Protein AF-0000000066579790 (afdb_homodimer)

Sequence (242 aa):
MGLLDRLSVLLGLKKKEVHVLCLGLDNSGKTTIINKLKPSNAQSQNILPTIGFSIEKFKSSSLSFTVFDMSGQGRYRNLWEHYYKEGQAIIFVIDSSDRLRMVVAKEELDTLLNHPDIKHRMGLLDRLSVLLGLKKKEVHVLCLGLDNSGKTTIINKLKPSNAQSQNILPTIGFSIEKFKSSSLSFTVFDMSGQGRYRNLWEHYYKEGQAIIFVIDSSDRLRMVVAKEELDTLLNHPDIKHR

Organism: Homo sapiens (NCBI:txid9606)

Solvent-accessible surface area (backbone atoms only — not comparable to full-atom values): 13446 Å² total; per-residue (Å²): 127,53,74,64,54,53,50,31,52,71,70,61,54,68,67,50,73,43,32,32,37,38,40,38,53,61,93,33,46,63,69,61,55,55,38,52,50,38,57,78,90,68,41,69,90,76,82,70,86,65,67,60,54,48,80,46,77,46,76,54,97,67,37,32,38,41,35,38,46,43,19,29,43,79,92,34,45,75,57,54,70,79,45,42,71,69,28,48,28,36,37,40,33,39,36,42,76,48,40,90,49,45,68,57,55,50,50,53,50,50,53,52,59,62,31,62,56,38,50,67,93,128,53,74,64,54,54,49,31,54,70,71,60,54,68,66,51,74,43,32,32,38,39,40,38,53,60,92,33,45,62,70,61,56,56,38,52,49,38,56,80,91,68,40,68,90,73,83,68,86,66,67,60,54,49,79,46,77,47,78,56,97,64,38,32,38,41,35,37,45,43,19,28,43,78,91,34,45,76,57,54,70,79,45,42,71,68,26,45,30,35,36,39,34,39,36,42,77,48,41,91,47,47,66,57,53,50,51,52,49,50,53,52,60,62,31,63,57,38,48,66,94

Radius of gyration: 18.33 Å; Cα contacts (8 Å, |Δi|>4): 392; chains: 2; bounding box: 54×46×41 Å

Nearest PDB structures (foldseek):
  2h57-assembly1_A  TM=9.559E-01  e=6.573E-17  Homo sapiens
  4v0l-assembly1_A  TM=9.779E-01  e=1.152E-13  Chlamydomonas reinhardtii
  4v0m-assembly1_E  TM=9.780E-01  e=1.483E-12  Chlamydomonas reinhardtii
  1zd9-assembly1_A  TM=8.816E-01  e=3.193E-10  Homo sapiens
  3dof-assembly1_A  TM=8.301E-01  e=4.431E-10  Homo sapiens

Secondary structure (DSSP, 8-state):
--HHHHHHHHHT-PPEEEEEEEE--TTSSHHHHHHHTS-GGG--SS-PPP-SEEEEEEE-SSEEEEEEEE--SGGGGGGGGGGTTT-SEEEEEEETT-GGGHHHHHHHHHHHHHSHHHHT-/--HHHHHHHHHT-PPEEEEEEEE--TTSSHHHHHHHTS-GGG--SSPPPPPSEEEEEEE-SSEEEEEEEE--SGGGGGGGGGGTTT-SEEEEEEETT-GGGHHHHHHHHHHHHHSHHHHT-

pLDDT: mean 88.64, std 11.34, range [50.66, 98.75]

GO terms:
  GO:0097542 ciliary tip (C, IDA)
  GO:0005929 cilium (C, IDA)

Foldseek 3Di:
DDPVVVVCVVVVVDQAEAEEEEAEAWPLCLQVVVLVVDPPVRRDPDDDQDDLWDWDWDDDPRHIYIYIGGHRYPVNLVVRVVCLQVHPYYHYGGRPVPVVCVVVRVVSVVCSCPDCSNVVD/DDPVVVVCVVVVVDQAEAEEEEAEAWPLCLQVVVLVVDPPVRRDPDDDQDDLWDWDWDDDPRHIYIYIGGHRYPVNLVVRVVCLQVHPYYHYGGRPVPVVCVVVRVVSVVCSCPDCSNVVD

InterPro domains:
  IPR005225 Small GTP-binding domain [TIGR00231] (16-102)
  IPR006689 Small GTPase superfamily, ARF/SAR type [PF00025] (11-119)
  IPR006689 Small GTPase superfamily, ARF/SAR type [PR00328] (19-42)
  IPR006689 Small GTPase superfamily, ARF/SAR type [PR00328] (76-101)
  IPR024156 Small GTPase superfamily, ARF type [PTHR11711] (14-119)
  IPR027417 P-loop containing nucleoside triphosphate hydrolase [G3DSA:3.40.50.300] (5-121)
  IPR027417 P-loop containing nucleoside triphosphate hydrolase [SSF52540] (14-119)

Structure (mmCIF, N/CA/C/O backbone):
data_AF-0000000066579790-model_v1
#
loop_
_entity.id
_entity.type
_entity.pdbx_description
1 polymer 'ADP-ribosylation factor-like protein 6'
#
loop_
_atom_site.group_PDB
_atom_site.id
_atom_site.type_symbol
_atom_site.label_atom_id
_atom_site.label_alt_id
_atom_site.label_comp_id
_atom_site.label_asym_id
_atom_site.label_entity_id
_atom_site.label_seq_id
_atom_site.pdbx_PDB_ins_code
_atom_site.Cartn_x
_atom_site.Cartn_y
_atom_site.Cartn_z
_atom_site.occupancy
_atom_site.B_iso_or_equiv
_atom_site.auth_seq_id
_atom_site.auth_comp_id
_atom_site.auth_asym_id
_atom_site.auth_atom_id
_atom_site.pdbx_PDB_model_num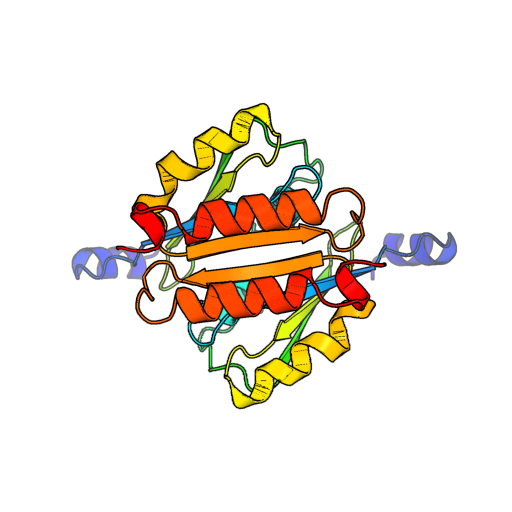
ATOM 1 N N . MET A 1 1 ? 17.281 23.062 9.836 1 50.97 1 MET A N 1
ATOM 2 C CA . MET A 1 1 ? 17.922 22.016 10.633 1 50.97 1 MET A CA 1
ATOM 3 C C . MET A 1 1 ? 18.203 22.516 12.047 1 50.97 1 MET A C 1
ATOM 5 O O . MET A 1 1 ? 18.891 23.516 12.234 1 50.97 1 MET A O 1
ATOM 9 N N . GLY A 1 2 ? 17.312 22.062 12.945 1 56.69 2 GLY A N 1
ATOM 10 C CA . GLY A 1 2 ? 17.516 22.609 14.281 1 56.69 2 GLY A CA 1
ATOM 11 C C . GLY A 1 2 ? 18.812 22.125 14.922 1 56.69 2 GLY A C 1
ATOM 12 O O . GLY A 1 2 ? 19.562 21.359 14.32 1 56.69 2 GLY A O 1
ATOM 13 N N . LEU A 1 3 ? 19.172 22.891 15.984 1 68.56 3 LEU A N 1
ATOM 14 C CA . LEU A 1 3 ? 20.359 22.594 16.797 1 68.56 3 LEU A CA 1
ATOM 15 C C . LEU A 1 3 ? 20.469 21.094 17.062 1 68.56 3 LEU A C 1
ATOM 17 O O . LEU A 1 3 ? 21.562 20.531 17 1 68.56 3 LEU A O 1
ATOM 21 N N . LEU A 1 4 ? 19.359 20.438 17.266 1 67.69 4 LEU A N 1
ATOM 22 C CA . LEU A 1 4 ? 19.344 19.016 17.578 1 67.69 4 LEU A CA 1
ATOM 23 C C . LEU A 1 4 ? 19.734 18.188 16.359 1 67.69 4 LEU A C 1
ATOM 25 O O . LEU A 1 4 ? 20.438 17.188 16.484 1 67.69 4 LEU A O 1
ATOM 29 N N . ASP A 1 5 ? 19.281 18.656 15.195 1 68.5 5 ASP A N 1
ATOM 30 C CA . ASP A 1 5 ? 19.656 17.984 13.961 1 68.5 5 ASP A CA 1
ATOM 31 C C . ASP A 1 5 ? 21.172 18.047 13.742 1 68.5 5 ASP A C 1
ATOM 33 O O . ASP A 1 5 ? 21.781 17.078 13.312 1 68.5 5 ASP A O 1
ATOM 37 N N . ARG A 1 6 ? 21.719 19.125 14.102 1 67.94 6 ARG A N 1
ATOM 38 C CA . ARG A 1 6 ? 23.172 19.312 13.992 1 67.94 6 ARG A CA 1
ATOM 39 C C . ARG A 1 6 ? 23.906 18.438 15 1 67.94 6 ARG A C 1
ATOM 41 O O . ARG A 1 6 ? 24.953 17.859 14.672 1 67.94 6 ARG A O 1
ATOM 48 N N . LEU A 1 7 ? 23.453 18.375 16.188 1 73 7 LEU A N 1
ATOM 49 C CA . LEU A 1 7 ? 24.078 17.547 17.203 1 73 7 LEU A CA 1
ATOM 50 C C . LEU A 1 7 ? 24 16.078 16.812 1 73 7 LEU A C 1
ATOM 52 O O . LEU A 1 7 ? 24.953 15.32 17.016 1 73 7 LEU A O 1
ATOM 56 N N . SER A 1 8 ? 22.797 15.633 16.234 1 70.94 8 SER A N 1
ATOM 57 C CA . SER A 1 8 ? 22.641 14.242 15.812 1 70.94 8 SER A CA 1
ATOM 58 C C . SER A 1 8 ? 23.625 13.891 14.703 1 70.94 8 SER A C 1
ATOM 60 O O . SER A 1 8 ? 24.156 12.781 14.664 1 70.94 8 SER A O 1
ATOM 62 N N . VAL A 1 9 ? 23.812 14.812 13.914 1 64.25 9 VAL A N 1
ATOM 63 C CA . VAL A 1 9 ? 24.812 14.641 12.875 1 64.25 9 VAL A CA 1
ATOM 64 C C . VAL A 1 9 ? 26.203 14.492 13.5 1 64.25 9 VAL A C 1
ATOM 66 O O . VAL A 1 9 ? 26.984 13.641 13.094 1 64.25 9 VAL A O 1
ATOM 69 N N . LEU A 1 10 ? 26.406 15.312 14.406 1 63.91 10 LEU A N 1
ATOM 70 C CA . LEU A 1 10 ? 27.703 15.297 15.086 1 63.91 10 LEU A CA 1
ATOM 71 C C . LEU A 1 10 ? 27.906 13.977 15.82 1 63.91 10 LEU A C 1
ATOM 73 O O . LEU A 1 10 ? 29.031 13.453 15.859 1 63.91 10 LEU A O 1
ATOM 77 N N . LEU A 1 11 ? 26.844 13.461 16.328 1 70.12 11 LEU A N 1
ATOM 78 C CA . LEU A 1 11 ? 26.969 12.234 17.109 1 70.12 11 LEU A CA 1
ATOM 79 C C . LEU A 1 11 ? 26.875 11.008 16.203 1 70.12 11 LEU A C 1
ATOM 81 O O . LEU A 1 11 ? 27.078 9.883 16.656 1 70.12 11 LEU A O 1
ATOM 85 N N . GLY A 1 12 ? 26.672 11.266 14.992 1 64 12 GLY A N 1
ATOM 86 C CA . GLY A 1 12 ? 26.641 10.211 14 1 64 12 GLY A CA 1
ATOM 87 C C . GLY A 1 12 ? 25.297 9.484 13.961 1 64 12 GLY A C 1
ATOM 88 O O . GLY A 1 12 ? 25.234 8.312 13.57 1 64 12 GLY A O 1
ATOM 89 N N . LEU A 1 13 ? 24.438 10.141 14.625 1 63.59 13 LEU A N 1
ATOM 90 C CA . LEU A 1 13 ? 23.141 9.477 14.656 1 63.59 13 LEU A CA 1
ATOM 91 C C . LEU A 1 13 ? 22.375 9.727 13.359 1 63.59 13 LEU A C 1
ATOM 93 O O . LEU A 1 13 ? 21.938 10.852 13.094 1 63.59 13 LEU A O 1
ATOM 97 N N . LYS A 1 14 ? 22.797 9.109 12.242 1 61.75 14 LYS A N 1
ATOM 98 C CA . LYS A 1 14 ? 22.141 9.281 10.945 1 61.75 14 LYS A CA 1
ATOM 99 C C . LYS A 1 14 ? 20.734 8.719 10.969 1 61.75 14 LYS A C 1
ATOM 101 O O . LYS A 1 14 ? 20.484 7.652 11.531 1 61.75 14 LYS A O 1
ATOM 106 N N . LYS A 1 15 ? 19.875 9.664 10.586 1 74.75 15 LYS A N 1
ATOM 107 C CA . LYS A 1 15 ? 18.5 9.172 10.406 1 74.75 15 LYS A CA 1
ATOM 108 C C . LYS A 1 15 ? 18.453 8.016 9.422 1 74.75 15 LYS A C 1
ATOM 110 O O . LYS A 1 15 ? 19.141 8.031 8.398 1 74.75 15 LYS A O 1
ATOM 115 N N . LYS A 1 16 ? 17.844 6.961 9.844 1 83.06 16 LYS A N 1
ATOM 116 C CA . LYS A 1 16 ? 17.688 5.801 8.969 1 83.06 16 LYS A CA 1
ATOM 117 C C . LYS A 1 16 ? 16.797 6.133 7.766 1 83.06 16 LYS A C 1
ATOM 119 O O . LYS A 1 16 ? 15.766 6.785 7.914 1 83.06 16 LYS A O 1
ATOM 124 N N . GLU A 1 17 ? 17.328 5.875 6.586 1 88.12 17 GLU A N 1
ATOM 125 C CA . GLU A 1 17 ? 16.578 6.098 5.348 1 88.12 17 GLU A CA 1
ATOM 126 C C . GLU A 1 17 ? 15.922 4.809 4.859 1 88.12 17 GLU A C 1
ATOM 128 O O . GLU A 1 17 ? 16.547 3.746 4.863 1 88.12 17 GLU A O 1
ATOM 133 N N . VAL A 1 18 ? 14.656 4.914 4.598 1 90.25 18 VAL A N 1
ATOM 134 C CA . VAL A 1 18 ? 13.906 3.773 4.086 1 90.25 18 VAL A CA 1
ATOM 135 C C . VAL A 1 18 ? 13.422 4.07 2.67 1 90.25 18 VAL A C 1
ATOM 137 O O . VAL A 1 18 ? 12.75 5.082 2.436 1 90.25 18 VAL A O 1
ATOM 140 N N . HIS A 1 19 ? 13.805 3.193 1.708 1 94.81 19 HIS A N 1
ATOM 141 C CA . HIS A 1 19 ? 13.289 3.281 0.344 1 94.81 19 HIS A CA 1
ATOM 142 C C . HIS A 1 19 ? 12.023 2.455 0.179 1 94.81 19 HIS A C 1
ATOM 144 O O . HIS A 1 19 ? 12.008 1.262 0.49 1 94.81 19 HIS A O 1
ATOM 150 N N . VAL A 1 20 ? 10.945 3.129 -0.26 1 95.44 20 VAL A N 1
ATOM 151 C CA . VAL A 1 20 ? 9.648 2.494 -0.452 1 95.44 20 VAL A CA 1
ATOM 152 C C . VAL A 1 20 ? 9.266 2.535 -1.93 1 95.44 20 VAL A C 1
ATOM 154 O O . VAL A 1 20 ? 9.281 3.6 -2.553 1 95.44 20 VAL A O 1
ATOM 157 N N . LEU A 1 21 ? 8.977 1.411 -2.494 1 97.69 21 LEU A N 1
ATOM 158 C CA . LEU A 1 21 ? 8.461 1.328 -3.855 1 97.69 21 LEU A CA 1
ATOM 159 C C . LEU A 1 21 ? 6.941 1.255 -3.855 1 97.69 21 LEU A C 1
ATOM 161 O O . LEU A 1 21 ? 6.355 0.381 -3.211 1 97.69 21 LEU A O 1
ATOM 165 N N . CYS A 1 22 ? 6.293 2.182 -4.461 1 97.88 22 CYS A N 1
ATOM 166 C CA . CYS A 1 22 ? 4.844 2.166 -4.617 1 97.88 22 CYS A CA 1
ATOM 167 C C . CYS A 1 22 ? 4.449 1.691 -6.008 1 97.88 22 CYS A C 1
ATOM 169 O O . CYS A 1 22 ? 4.703 2.381 -7 1 97.88 22 CYS A O 1
ATOM 171 N N . LEU A 1 23 ? 3.836 0.527 -6.047 1 98.62 23 LEU A N 1
ATOM 172 C CA . LEU A 1 23 ? 3.527 -0.182 -7.281 1 98.62 23 LEU A CA 1
ATOM 173 C C . LEU A 1 23 ? 2.031 -0.461 -7.391 1 98.62 23 LEU A C 1
ATOM 175 O O . LEU A 1 23 ? 1.303 -0.356 -6.402 1 98.62 23 LEU A O 1
ATOM 179 N N . GLY A 1 24 ? 1.604 -0.849 -8.555 1 98.56 24 GLY A N 1
ATOM 180 C CA . GLY A 1 24 ? 0.219 -1.104 -8.914 1 98.56 24 GLY A CA 1
ATOM 181 C C . GLY A 1 24 ? -0.13 -0.622 -10.312 1 98.56 24 GLY A C 1
ATOM 182 O O . GLY A 1 24 ? 0.602 0.178 -10.898 1 98.56 24 GLY A O 1
ATOM 183 N N . LEU A 1 25 ? -1.236 -1.001 -10.82 1 98.44 25 LEU A N 1
ATOM 184 C CA . LEU A 1 25 ? -1.633 -0.643 -12.18 1 98.44 25 LEU A CA 1
ATOM 185 C C . LEU A 1 25 ? -1.973 0.84 -12.273 1 98.44 25 LEU A C 1
ATOM 187 O O . LEU A 1 25 ? -2.102 1.518 -11.25 1 98.44 25 LEU A O 1
ATOM 191 N N . ASP A 1 26 ? -1.967 1.351 -13.531 1 98.38 26 ASP A N 1
ATOM 192 C CA . ASP A 1 26 ? -2.389 2.734 -13.727 1 98.38 26 ASP A CA 1
ATOM 193 C C . ASP A 1 26 ? -3.832 2.938 -13.273 1 98.38 26 ASP A C 1
ATOM 195 O O . ASP A 1 26 ? -4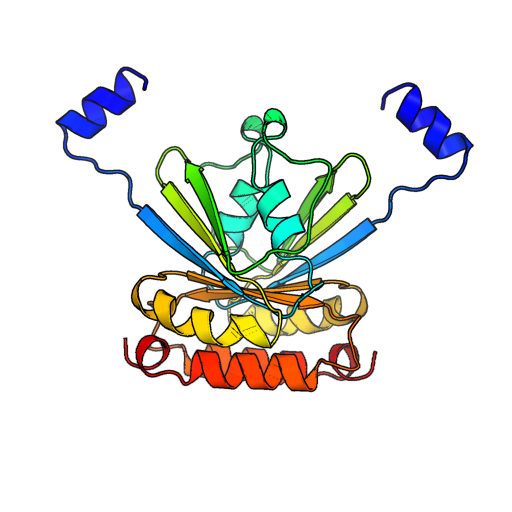.66 2.031 -13.383 1 98.38 26 ASP A O 1
ATOM 199 N N . ASN A 1 27 ? -4.129 4.113 -12.664 1 96.25 27 ASN A N 1
ATOM 200 C CA . ASN A 1 27 ? -5.449 4.531 -12.211 1 96.25 27 ASN A CA 1
ATOM 201 C C . ASN A 1 27 ? -5.859 3.793 -10.938 1 96.25 27 ASN A C 1
ATOM 203 O O . ASN A 1 27 ? -7.035 3.797 -10.562 1 96.25 27 ASN A O 1
ATOM 207 N N . SER A 1 28 ? -4.891 3.182 -10.266 1 96.44 28 SER A N 1
ATOM 208 C CA . SER A 1 28 ? -5.234 2.482 -9.031 1 96.44 28 SER A CA 1
ATOM 209 C C . SER A 1 28 ? -5.262 3.438 -7.848 1 96.44 28 SER A C 1
ATOM 211 O O . SER A 1 28 ? -5.781 3.096 -6.781 1 96.44 28 SER A O 1
ATOM 213 N N . GLY A 1 29 ? -4.598 4.605 -7.961 1 93.94 29 GLY A N 1
ATOM 214 C CA . GLY A 1 29 ? -4.629 5.59 -6.891 1 93.94 29 GLY A CA 1
ATOM 215 C C . GLY A 1 29 ? -3.283 5.781 -6.219 1 93.94 29 GLY A C 1
ATOM 216 O O . GLY A 1 29 ? -3.184 6.473 -5.203 1 93.94 29 GLY A O 1
ATOM 217 N N . LYS A 1 30 ? -2.195 5.316 -6.762 1 96.81 30 LYS A N 1
ATOM 218 C CA . LYS A 1 30 ? -0.863 5.406 -6.172 1 96.81 30 LYS A CA 1
ATOM 219 C C . LYS A 1 30 ? -0.476 6.859 -5.906 1 96.81 30 LYS A C 1
ATOM 221 O O . LYS A 1 30 ? -0.203 7.238 -4.766 1 96.81 30 LYS A O 1
ATOM 226 N N . THR A 1 31 ? -0.568 7.637 -6.98 1 95.62 31 THR A N 1
ATOM 227 C CA . THR A 1 31 ? -0.137 9.031 -6.891 1 95.62 31 THR A CA 1
ATOM 228 C C . THR A 1 31 ? -1.041 9.82 -5.945 1 95.62 31 THR A C 1
ATOM 230 O O . THR A 1 31 ? -0.572 10.695 -5.223 1 95.62 31 THR A O 1
ATOM 233 N N . THR A 1 32 ? -2.348 9.453 -5.914 1 90.62 32 THR A N 1
ATOM 234 C CA . THR A 1 32 ? -3.289 10.109 -5.012 1 90.62 32 THR A CA 1
ATOM 235 C C . THR A 1 32 ? -2.924 9.844 -3.557 1 90.62 32 THR A C 1
ATOM 237 O O . THR A 1 32 ? -2.887 10.766 -2.738 1 90.62 32 THR A O 1
ATOM 240 N N . ILE A 1 33 ? -2.596 8.617 -3.242 1 89.31 33 ILE A N 1
ATOM 241 C CA . ILE A 1 33 ? -2.256 8.227 -1.88 1 89.31 33 ILE A CA 1
ATOM 242 C C . ILE A 1 33 ? -0.937 8.875 -1.469 1 89.31 33 ILE A C 1
ATOM 244 O O . ILE A 1 33 ? -0.815 9.398 -0.359 1 89.31 33 ILE A O 1
ATOM 248 N N . ILE A 1 34 ? 0.026 8.875 -2.303 1 91.88 34 ILE A N 1
ATOM 249 C CA . ILE A 1 34 ? 1.329 9.461 -2.002 1 91.88 34 ILE A CA 1
ATOM 250 C C . ILE A 1 34 ? 1.184 10.969 -1.796 1 91.88 34 ILE A C 1
ATOM 252 O O . ILE A 1 34 ? 1.821 11.539 -0.912 1 91.88 34 ILE A O 1
ATOM 256 N N . ASN A 1 35 ? 0.339 11.594 -2.627 1 90.12 35 ASN A N 1
ATOM 257 C CA . ASN A 1 35 ? 0.087 13.023 -2.477 1 90.12 35 ASN A CA 1
ATOM 258 C C . ASN A 1 35 ? -0.452 13.352 -1.088 1 90.12 35 ASN A C 1
ATOM 260 O O . ASN A 1 35 ? -0.116 14.391 -0.518 1 90.12 35 ASN A O 1
ATOM 264 N N . LYS A 1 36 ? -1.206 12.492 -0.518 1 84.31 36 LYS A N 1
ATOM 265 C CA . LYS A 1 36 ? -1.796 12.711 0.799 1 84.31 36 LYS A CA 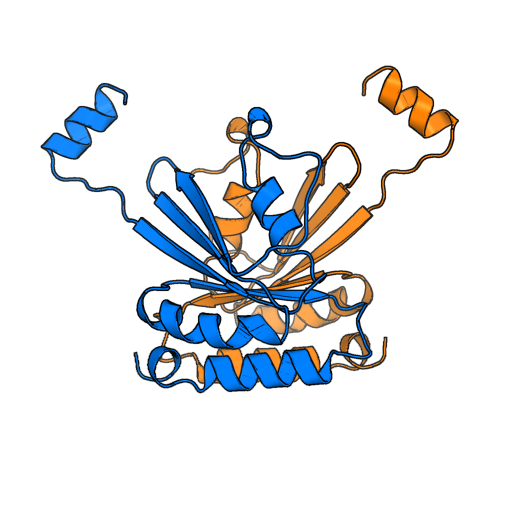1
ATOM 266 C C . LYS A 1 36 ? -0.75 12.562 1.901 1 84.31 36 LYS A C 1
ATOM 268 O O . LYS A 1 36 ? -0.964 13.008 3.031 1 84.31 36 LYS A O 1
ATOM 273 N N . LEU A 1 37 ? 0.386 11.984 1.566 1 81.5 37 LEU A N 1
ATOM 274 C CA . LEU A 1 37 ? 1.48 11.836 2.52 1 81.5 37 LEU A CA 1
ATOM 275 C C . LEU A 1 37 ? 2.246 13.141 2.682 1 81.5 37 LEU A C 1
ATOM 277 O O . LEU A 1 37 ? 2.992 13.312 3.648 1 81.5 37 LEU A O 1
ATOM 281 N N . LYS A 1 38 ? 2 13.969 1.771 1 81.94 38 LYS A N 1
ATOM 282 C CA . LYS A 1 38 ? 2.666 15.266 1.838 1 81.94 38 LYS A CA 1
ATOM 283 C C . LYS A 1 38 ? 1.986 16.188 2.85 1 81.94 38 LYS A C 1
ATOM 285 O O . LYS A 1 38 ? 0.796 16.031 3.131 1 81.94 38 LYS A O 1
ATOM 290 N N . PRO A 1 39 ? 2.822 17.062 3.424 1 76.5 39 PRO A N 1
ATOM 291 C CA . PRO A 1 39 ? 2.156 18.109 4.195 1 76.5 39 PRO A CA 1
ATOM 292 C C . PRO A 1 39 ? 1.082 18.844 3.393 1 76.5 39 PRO A C 1
ATOM 294 O O . PRO A 1 39 ? 1.209 19 2.176 1 76.5 39 PRO A O 1
ATOM 297 N N . SER A 1 40 ? 0.105 19.219 4.156 1 76.69 40 SER A N 1
ATOM 298 C CA . SER A 1 40 ? -1.063 19.828 3.521 1 76.69 40 SER A CA 1
ATOM 299 C C . SER A 1 40 ? -0.66 20.938 2.562 1 76.69 40 SER A C 1
ATOM 301 O O . SER A 1 40 ? -1.234 21.078 1.48 1 76.69 40 SER A O 1
ATOM 303 N N . ASN A 1 41 ? 0.371 21.641 2.914 1 81.69 41 ASN A N 1
ATOM 304 C CA . ASN A 1 41 ? 0.783 22.797 2.115 1 81.69 41 ASN A CA 1
ATOM 305 C C . ASN A 1 41 ? 1.561 22.359 0.875 1 81.69 41 ASN A C 1
ATOM 307 O O . ASN A 1 41 ? 1.785 23.172 -0.031 1 81.69 41 ASN A O 1
ATOM 311 N N . ALA A 1 42 ? 1.918 21.062 0.82 1 83.19 42 ALA A N 1
ATOM 312 C CA . ALA A 1 42 ? 2.705 20.578 -0.309 1 83.19 42 ALA A CA 1
ATOM 313 C C . ALA A 1 42 ? 1.88 19.641 -1.184 1 83.19 42 ALA A C 1
ATOM 315 O O . ALA A 1 42 ? 2.377 19.125 -2.186 1 83.19 42 ALA A O 1
ATOM 316 N N . GLN A 1 43 ? 0.667 19.438 -0.802 1 86.31 43 GLN A N 1
ATOM 317 C CA . GLN A 1 43 ? -0.188 18.547 -1.58 1 86.31 43 GLN A CA 1
ATOM 318 C C . GLN A 1 43 ? -0.702 19.234 -2.838 1 86.31 43 GLN A C 1
ATOM 320 O O . GLN A 1 43 ? -1.056 20.422 -2.805 1 86.31 43 GLN A O 1
ATOM 325 N N . SER A 1 44 ? -0.65 18.453 -3.969 1 87.5 44 SER A N 1
ATOM 326 C CA . SER A 1 44 ? -1.155 18.969 -5.234 1 87.5 44 SER A CA 1
ATOM 327 C C . SER A 1 44 ? -2.656 18.734 -5.371 1 87.5 44 SER A C 1
ATOM 329 O O . SER A 1 44 ? -3.158 17.672 -5 1 87.5 44 SER A O 1
ATOM 331 N N . GLN A 1 45 ? -3.355 19.719 -5.902 1 84.69 45 GLN A N 1
ATOM 332 C CA . GLN A 1 45 ? -4.789 19.578 -6.152 1 84.69 45 GLN A CA 1
ATOM 333 C C . GLN A 1 45 ? -5.051 18.844 -7.461 1 84.69 45 GLN A C 1
ATOM 335 O O . GLN A 1 45 ? -6.125 18.266 -7.648 1 84.69 45 GLN A O 1
ATOM 340 N N . ASN A 1 46 ? -4.016 19.047 -8.32 1 87.44 46 ASN A N 1
ATOM 341 C CA . ASN A 1 46 ? -4.133 18.391 -9.617 1 87.44 46 ASN A CA 1
ATOM 342 C C . ASN A 1 46 ? -3.168 17.219 -9.742 1 87.44 46 ASN A C 1
ATOM 344 O O . ASN A 1 46 ? -1.966 17.422 -9.922 1 87.44 46 ASN A O 1
ATOM 348 N N . ILE A 1 47 ? -3.768 16.109 -9.617 1 88.56 47 ILE A N 1
ATOM 349 C CA . ILE A 1 47 ? -2.965 14.891 -9.727 1 88.56 47 ILE A CA 1
ATOM 350 C C . ILE A 1 47 ? -3.029 14.359 -11.156 1 88.56 47 ILE A C 1
ATOM 352 O O . ILE A 1 47 ? -4.105 14.016 -11.648 1 88.56 47 ILE A O 1
ATOM 356 N N . LEU A 1 48 ? -1.894 14.344 -11.836 1 91.25 48 LEU A N 1
ATOM 357 C CA . LEU A 1 48 ? -1.775 13.867 -13.211 1 91.25 48 LEU A CA 1
ATOM 358 C C . LEU A 1 48 ? -1.261 12.438 -13.242 1 91.25 48 LEU A C 1
ATOM 360 O O . LEU A 1 48 ? -0.628 11.977 -12.297 1 91.25 48 LEU A O 1
ATOM 364 N N . PRO A 1 49 ? -1.571 11.773 -14.398 1 94.38 49 PRO A N 1
ATOM 365 C CA . PRO A 1 49 ? -1.018 10.422 -14.547 1 94.38 49 PRO A CA 1
ATOM 366 C C . PRO A 1 49 ? 0.505 10.398 -14.43 1 94.38 49 PRO A C 1
ATOM 368 O O . PRO A 1 49 ? 1.185 11.273 -14.977 1 94.38 49 PRO A O 1
ATOM 371 N N . THR A 1 50 ? 1.015 9.477 -13.633 1 96.88 50 THR A N 1
ATOM 372 C CA . THR A 1 50 ? 2.455 9.352 -13.445 1 96.88 50 THR A CA 1
ATOM 373 C C . THR A 1 50 ? 3.117 8.781 -14.695 1 96.88 50 THR A C 1
ATOM 375 O O . THR A 1 50 ? 2.691 7.75 -15.219 1 96.88 50 THR A O 1
ATOM 378 N N . ILE A 1 51 ? 4.047 9.5 -15.219 1 97.62 51 ILE A N 1
ATOM 379 C CA . ILE A 1 51 ? 4.836 9.055 -16.359 1 97.62 51 ILE A CA 1
ATOM 380 C C . ILE A 1 51 ? 6.23 8.633 -15.891 1 97.62 51 ILE A C 1
ATOM 382 O O . ILE A 1 51 ? 6.953 9.43 -15.289 1 97.62 51 ILE A O 1
ATOM 386 N N . GLY A 1 52 ? 6.574 7.332 -16.266 1 97.81 52 GLY A N 1
ATOM 387 C CA . GLY A 1 52 ? 7.812 6.801 -15.711 1 97.81 52 GLY A CA 1
ATOM 388 C C . GLY A 1 52 ? 7.742 6.57 -14.211 1 97.81 52 GLY A C 1
ATOM 389 O O . GLY A 1 52 ? 7.355 5.488 -13.766 1 97.81 52 GLY A O 1
ATOM 390 N N . PHE A 1 53 ? 8.234 7.648 -13.484 1 97.62 53 PHE A N 1
ATOM 391 C CA . PHE A 1 53 ? 8.117 7.594 -12.031 1 97.62 53 PHE A CA 1
ATOM 392 C C . PHE A 1 53 ? 8.375 8.961 -11.422 1 97.62 53 PHE A C 1
ATOM 394 O O . PHE A 1 53 ? 8.898 9.859 -12.086 1 97.62 53 PHE A O 1
ATOM 401 N N . SER A 1 54 ? 7.984 9.133 -10.227 1 96.94 54 SER A N 1
ATOM 402 C CA . SER A 1 54 ? 8.312 10.305 -9.414 1 96.94 54 SER A CA 1
ATOM 403 C C . SER A 1 54 ? 8.836 9.891 -8.047 1 96.94 54 SER A C 1
ATOM 405 O O . SER A 1 54 ? 8.586 8.781 -7.582 1 96.94 54 SER A O 1
ATOM 407 N N . ILE A 1 55 ? 9.656 10.828 -7.441 1 96.25 55 ILE A N 1
ATOM 408 C CA . ILE A 1 55 ? 10.227 10.562 -6.125 1 96.25 55 ILE A CA 1
ATOM 409 C C . ILE A 1 55 ? 9.703 11.586 -5.117 1 96.25 55 ILE A C 1
ATOM 411 O O . ILE A 1 55 ? 9.703 12.789 -5.387 1 96.25 55 ILE A O 1
ATOM 415 N N . GLU A 1 56 ? 9.203 11.023 -4.051 1 92.94 56 GLU A N 1
ATOM 416 C CA . GLU A 1 56 ? 8.781 11.867 -2.934 1 92.94 56 GLU A CA 1
ATOM 417 C C . GLU A 1 56 ? 9.562 11.531 -1.666 1 92.94 56 GLU A C 1
ATOM 419 O O . GLU A 1 56 ? 9.766 10.359 -1.348 1 92.94 56 GLU A O 1
ATOM 424 N N . LYS A 1 57 ? 10.016 12.547 -1.011 1 90.5 57 LYS A N 1
ATOM 425 C CA . LYS A 1 57 ? 10.742 12.367 0.244 1 90.5 57 LYS A CA 1
ATOM 426 C C . LYS A 1 57 ? 9.969 12.961 1.417 1 90.5 57 LYS A C 1
ATOM 428 O O . LYS A 1 57 ? 9.391 14.039 1.303 1 90.5 57 LYS A O 1
ATOM 433 N N . PHE A 1 58 ? 9.883 12.008 2.389 1 83.44 58 PHE A N 1
ATOM 434 C CA . PHE A 1 58 ? 9.227 12.422 3.619 1 83.44 58 PHE A CA 1
ATOM 435 C C . PHE A 1 58 ? 10.125 12.188 4.824 1 83.44 58 PHE A C 1
ATOM 437 O O . PHE A 1 58 ? 10.859 11.203 4.875 1 83.44 58 PHE A O 1
ATOM 444 N N . LYS A 1 59 ? 10.086 13.203 5.734 1 77.88 59 LYS A N 1
ATOM 445 C CA . LYS A 1 59 ? 10.914 13.047 6.926 1 77.88 59 LYS A CA 1
ATOM 446 C C . LYS A 1 59 ? 10.055 13.023 8.188 1 77.88 59 LYS A C 1
ATOM 448 O O . LYS A 1 59 ? 9.055 13.734 8.273 1 77.88 59 LYS A O 1
ATOM 453 N N . SER A 1 60 ? 10.359 12.016 8.961 1 72.44 60 SER A N 1
ATOM 454 C CA . SER A 1 60 ? 9.898 12.023 10.344 1 72.44 60 SER A CA 1
ATOM 455 C C . SER A 1 60 ? 11.055 12.234 11.312 1 72.44 60 SER A C 1
ATOM 457 O O . SER A 1 60 ? 12.203 12.391 10.891 1 72.44 60 SER A O 1
ATOM 459 N N . SER A 1 61 ? 10.781 12.375 12.625 1 68.19 61 SER A N 1
ATOM 460 C CA . SER A 1 61 ? 11.82 12.625 13.617 1 68.19 61 SER A CA 1
ATOM 461 C C . SER A 1 61 ? 12.898 11.555 13.562 1 68.19 61 SER A C 1
ATOM 463 O O . SER A 1 61 ? 14.094 11.859 13.617 1 68.19 61 SER A O 1
ATOM 465 N N . SER A 1 62 ? 12.539 10.32 13.336 1 70.69 62 SER A N 1
ATOM 466 C CA . SER A 1 62 ? 13.531 9.258 13.469 1 70.69 62 SER A CA 1
ATOM 467 C C . SER A 1 62 ? 13.805 8.594 12.125 1 70.69 62 SER A C 1
ATOM 469 O O . SER A 1 62 ? 14.812 7.898 11.969 1 70.69 62 SER A O 1
ATOM 471 N N . LEU A 1 63 ? 12.938 8.867 11.148 1 74.94 63 LEU A N 1
ATOM 472 C CA . LEU A 1 63 ? 13.062 8.141 9.891 1 74.94 63 LEU A CA 1
ATOM 473 C C . LEU A 1 63 ? 12.883 9.078 8.703 1 74.94 63 LEU A C 1
ATOM 475 O O . LEU A 1 63 ? 12.156 10.07 8.797 1 74.94 63 LEU A O 1
ATOM 479 N N . SER A 1 64 ? 13.641 8.797 7.637 1 86.5 64 SER A N 1
ATOM 480 C CA . SER A 1 64 ? 13.438 9.422 6.336 1 86.5 64 SER A CA 1
ATOM 481 C C . SER A 1 64 ? 12.953 8.406 5.305 1 86.5 64 SER A C 1
ATOM 483 O O . SER A 1 64 ? 13.5 7.305 5.207 1 86.5 64 SER A O 1
ATOM 485 N N . PHE A 1 65 ? 11.906 8.805 4.656 1 88.38 65 PHE A N 1
ATOM 486 C CA . PHE A 1 65 ? 11.352 7.93 3.629 1 88.38 65 PHE A CA 1
ATOM 487 C C . PHE A 1 65 ? 11.578 8.516 2.24 1 88.38 65 PHE A C 1
ATOM 489 O O . PHE A 1 65 ? 11.352 9.711 2.021 1 88.38 65 PHE A O 1
ATOM 496 N N . THR A 1 66 ? 12.148 7.711 1.398 1 94 66 THR A N 1
ATOM 497 C CA . THR A 1 66 ? 12.156 7.988 -0.034 1 94 66 THR A CA 1
ATOM 498 C C . THR A 1 66 ? 11.18 7.07 -0.768 1 94 66 THR A C 1
ATOM 500 O O . THR A 1 66 ? 11.398 5.863 -0.855 1 94 66 THR A O 1
ATOM 503 N N . VAL A 1 67 ? 10.117 7.699 -1.33 1 94.94 67 VAL A N 1
ATOM 504 C CA . VAL A 1 67 ? 9.062 6.926 -1.976 1 94.94 67 VAL A CA 1
ATOM 505 C C . VAL A 1 67 ? 9.172 7.062 -3.492 1 94.94 67 VAL A C 1
ATOM 507 O O . VAL A 1 67 ? 9.133 8.172 -4.023 1 94.94 67 VAL A O 1
ATOM 510 N N . PHE A 1 68 ? 9.352 5.926 -4.137 1 97.44 68 PHE A N 1
ATOM 511 C CA . PHE A 1 68 ? 9.312 5.863 -5.594 1 97.44 68 PHE A CA 1
ATOM 512 C C . PHE A 1 68 ? 7.895 5.578 -6.082 1 97.44 68 PHE A C 1
ATOM 514 O O . PHE A 1 68 ? 7.406 4.457 -5.957 1 97.44 68 PHE A O 1
ATOM 521 N N . ASP A 1 69 ? 7.215 6.582 -6.512 1 97.94 69 ASP A N 1
ATOM 522 C CA . ASP A 1 69 ? 5.91 6.441 -7.156 1 97.94 69 ASP A CA 1
ATOM 523 C C . ASP A 1 69 ? 6.059 5.973 -8.602 1 97.94 69 ASP A C 1
ATOM 525 O O . ASP A 1 69 ? 6.234 6.785 -9.508 1 97.94 69 ASP A O 1
ATOM 529 N N . MET A 1 70 ? 5.867 4.652 -8.852 1 98.56 70 MET A N 1
ATOM 530 C CA . MET A 1 70 ? 6.145 4.066 -10.156 1 98.56 70 MET A CA 1
ATOM 531 C C . MET A 1 70 ? 4.883 4.016 -11.008 1 98.56 70 MET A C 1
ATOM 533 O O . MET A 1 70 ? 3.811 3.658 -10.516 1 98.56 70 MET A O 1
ATOM 537 N N . SER A 1 71 ? 5.074 4.426 -12.242 1 98.75 71 SER A N 1
ATOM 538 C CA . SER A 1 71 ? 3.939 4.324 -13.156 1 98.75 71 SER A CA 1
ATOM 539 C C . SER A 1 71 ? 3.49 2.875 -13.312 1 98.75 71 SER A C 1
ATOM 541 O O . SER A 1 71 ? 4.32 1.97 -13.43 1 98.75 71 SER A O 1
ATOM 543 N N . GLY A 1 72 ? 2.197 2.627 -13.344 1 98.62 72 GLY A N 1
ATOM 544 C CA . GLY A 1 72 ? 1.618 1.312 -13.57 1 98.62 72 GLY A CA 1
ATOM 545 C C . GLY A 1 72 ? 1.23 1.066 -15.016 1 98.62 72 GLY A C 1
ATOM 546 O O . GLY A 1 72 ? 0.678 0.015 -15.344 1 98.62 72 GLY A O 1
ATOM 547 N N . GLN A 1 73 ? 1.449 2.076 -15.852 1 98.38 73 GLN A N 1
ATOM 548 C CA . GLN A 1 73 ? 1.183 1.884 -17.281 1 98.38 73 GLN A CA 1
ATOM 549 C C . GLN A 1 73 ? 2.061 0.779 -17.859 1 98.38 73 GLN A C 1
ATOM 551 O O . GLN A 1 73 ? 3.246 0.685 -17.531 1 98.38 73 GLN A O 1
ATOM 556 N N . GLY A 1 74 ? 1.423 -0.05 -18.703 1 97.62 74 GLY A N 1
ATOM 557 C CA . GLY A 1 74 ? 2.09 -1.216 -19.25 1 97.62 74 GLY A CA 1
ATOM 558 C C . GLY A 1 74 ? 3.48 -0.913 -19.781 1 97.62 74 GLY A C 1
ATOM 559 O O . GLY A 1 74 ? 4.434 -1.632 -19.484 1 97.62 74 GLY A O 1
ATOM 560 N N . ARG A 1 75 ? 3.648 0.182 -20.438 1 97.62 75 ARG A N 1
ATOM 561 C CA . ARG A 1 75 ? 4.906 0.501 -21.109 1 97.62 75 ARG A CA 1
ATOM 562 C C . ARG A 1 75 ? 5.98 0.883 -20.094 1 97.62 75 ARG A C 1
ATOM 564 O O . ARG A 1 75 ? 7.172 0.909 -20.422 1 97.62 75 ARG A O 1
ATOM 571 N N . TYR A 1 76 ? 5.664 1.187 -18.875 1 98.31 76 TYR A N 1
ATOM 572 C CA . TYR A 1 76 ? 6.641 1.638 -17.891 1 98.31 76 TYR A CA 1
ATOM 573 C C . TYR A 1 76 ? 6.844 0.589 -16.797 1 98.31 76 TYR A C 1
ATOM 575 O O . TYR A 1 76 ? 7.684 0.759 -15.914 1 98.31 76 TYR A O 1
ATOM 583 N N . ARG A 1 77 ? 6.141 -0.551 -16.797 1 98.06 77 ARG A N 1
ATOM 584 C CA . ARG A 1 77 ? 6.184 -1.501 -15.688 1 98.06 77 ARG A CA 1
ATOM 585 C C . ARG A 1 77 ? 7.531 -2.215 -15.625 1 98.06 77 ARG A C 1
ATOM 587 O O . ARG A 1 77 ? 7.941 -2.697 -14.57 1 98.06 77 ARG A O 1
ATOM 594 N N . ASN A 1 78 ? 8.203 -2.217 -16.766 1 97.25 78 ASN A N 1
ATOM 595 C CA . ASN A 1 78 ? 9.539 -2.812 -16.75 1 97.25 78 ASN A CA 1
ATOM 596 C C . ASN A 1 78 ? 10.508 -2.006 -15.891 1 97.25 78 ASN A C 1
ATOM 598 O O . ASN A 1 78 ? 11.562 -2.506 -15.5 1 97.25 78 ASN A O 1
ATOM 602 N N . LEU A 1 79 ? 10.234 -0.808 -15.578 1 97.75 79 LEU A N 1
ATOM 603 C CA . LEU A 1 79 ? 11.078 0.032 -14.734 1 97.75 79 LEU A CA 1
ATOM 604 C C . LEU A 1 79 ? 11.055 -0.445 -13.289 1 97.75 79 LEU A C 1
ATOM 606 O O . LEU A 1 79 ? 12 -0.199 -12.539 1 97.75 79 LEU A O 1
ATOM 610 N N . TRP A 1 80 ? 9.984 -1.153 -12.875 1 98.38 80 TRP A N 1
ATOM 611 C CA . TRP A 1 80 ? 9.812 -1.568 -11.484 1 98.38 80 TRP A CA 1
ATOM 612 C C . TRP A 1 80 ? 11.031 -2.346 -10.992 1 98.38 80 TRP A C 1
ATOM 614 O O . TRP A 1 80 ? 11.594 -2.037 -9.938 1 98.38 80 TRP A O 1
ATOM 624 N N . GLU A 1 81 ? 11.508 -3.26 -11.797 1 97.44 81 GLU A N 1
ATOM 625 C CA . GLU A 1 81 ? 12.5 -4.227 -11.328 1 97.44 81 GLU A CA 1
ATOM 626 C C . GLU A 1 81 ? 13.852 -3.564 -11.094 1 97.44 81 GLU A C 1
ATOM 628 O O . GLU A 1 81 ? 14.703 -4.109 -10.383 1 97.44 81 GLU A O 1
ATOM 633 N N . HIS A 1 82 ? 14.031 -2.344 -11.648 1 97.38 82 HIS A N 1
ATOM 634 C CA . HIS A 1 82 ? 15.289 -1.631 -11.453 1 97.38 82 HIS A CA 1
ATOM 635 C C . HIS A 1 82 ? 15.391 -1.075 -10.039 1 97.38 82 HIS A C 1
ATOM 637 O O . HIS A 1 82 ? 16.469 -0.66 -9.609 1 97.38 82 HIS A O 1
ATOM 643 N N . TYR A 1 83 ? 14.336 -1.152 -9.297 1 96.62 83 TYR A N 1
ATOM 644 C CA . TYR A 1 83 ? 14.336 -0.529 -7.977 1 96.62 83 TYR A CA 1
ATOM 645 C C . TYR A 1 83 ? 14.094 -1.563 -6.883 1 96.62 83 TYR A C 1
ATOM 647 O O . TYR A 1 83 ? 14.062 -1.228 -5.695 1 96.62 83 TYR A O 1
ATOM 655 N N . TYR A 1 84 ? 13.922 -2.822 -7.258 1 96 84 TYR A N 1
ATOM 656 C CA . TYR A 1 84 ? 13.602 -3.865 -6.289 1 96 84 TYR A CA 1
ATOM 657 C C . TYR A 1 84 ? 14.734 -4.023 -5.277 1 96 84 TYR A C 1
ATOM 659 O O . TYR A 1 84 ? 14.484 -4.246 -4.09 1 96 84 TYR A O 1
ATOM 667 N N . LYS A 1 85 ? 15.906 -3.859 -5.734 1 92.94 85 LYS A N 1
ATOM 668 C CA . LYS A 1 85 ? 17.062 -4.148 -4.898 1 92.94 85 LYS A CA 1
ATOM 669 C C . LYS A 1 85 ? 17.234 -3.096 -3.803 1 92.94 85 LYS A C 1
ATOM 671 O O . LYS A 1 85 ? 17.625 -3.416 -2.682 1 92.94 85 LYS A O 1
ATOM 676 N N . GLU A 1 86 ? 16.859 -1.963 -4.059 1 90.38 86 GLU A N 1
ATOM 677 C CA . GLU A 1 86 ? 17.094 -0.867 -3.123 1 90.38 86 GLU A CA 1
ATOM 678 C C . GLU A 1 86 ? 15.883 -0.617 -2.236 1 90.38 86 GLU A C 1
ATOM 680 O O . GLU A 1 86 ? 15.977 0.072 -1.219 1 90.38 86 GLU A O 1
ATOM 685 N N . GLY A 1 87 ? 14.812 -1.21 -2.6 1 92.38 87 GLY A N 1
ATOM 686 C CA . GLY A 1 87 ? 13.602 -0.993 -1.821 1 92.38 87 GLY A CA 1
ATOM 687 C C . GLY A 1 87 ? 13.531 -1.856 -0.576 1 92.38 87 GLY A C 1
ATOM 688 O O . GLY A 1 87 ? 13.672 -3.078 -0.653 1 92.38 87 GLY A O 1
ATOM 689 N N . GLN A 1 88 ? 13.367 -1.209 0.549 1 90.88 88 GLN A N 1
ATOM 690 C CA . GLN A 1 88 ? 13.18 -1.949 1.792 1 90.88 88 GLN A CA 1
ATOM 691 C C . GLN A 1 88 ? 11.711 -2.326 1.989 1 90.88 88 GLN A C 1
ATOM 693 O O . GLN A 1 88 ? 11.406 -3.312 2.66 1 90.88 88 GLN A O 1
ATOM 698 N N . ALA A 1 89 ? 10.828 -1.507 1.442 1 93.88 89 ALA A N 1
ATOM 699 C CA . ALA A 1 89 ? 9.391 -1.773 1.511 1 93.88 89 ALA A CA 1
ATOM 700 C C . ALA A 1 89 ? 8.734 -1.586 0.146 1 93.88 89 ALA A C 1
ATOM 702 O O . ALA A 1 89 ? 9.148 -0.728 -0.636 1 93.88 89 ALA A O 1
ATOM 703 N N . ILE A 1 90 ? 7.75 -2.408 -0.102 1 96.88 90 ILE A N 1
ATOM 704 C CA . ILE A 1 90 ? 6.941 -2.307 -1.312 1 96.88 90 ILE A CA 1
ATOM 705 C C . ILE A 1 90 ? 5.477 -2.104 -0.94 1 96.88 90 ILE A C 1
ATOM 707 O O . ILE A 1 90 ? 4.953 -2.789 -0.058 1 96.88 90 ILE A O 1
ATOM 711 N N . ILE A 1 91 ? 4.875 -1.161 -1.5 1 97.06 91 ILE A N 1
ATOM 712 C CA . ILE A 1 91 ? 3.439 -0.913 -1.421 1 97.06 91 ILE A CA 1
ATOM 713 C C . ILE A 1 91 ? 2.789 -1.208 -2.77 1 97.06 91 ILE A C 1
ATOM 715 O O . ILE A 1 91 ? 3.133 -0.59 -3.781 1 97.06 91 ILE A O 1
ATOM 719 N N . PHE A 1 92 ? 1.954 -2.176 -2.82 1 97.94 92 PHE A N 1
ATOM 720 C CA . PHE A 1 92 ? 1.204 -2.494 -4.027 1 97.94 92 PHE A CA 1
ATOM 721 C C . PHE A 1 92 ? -0.25 -2.059 -3.895 1 97.94 92 PHE A C 1
ATOM 723 O O . PHE A 1 92 ? -0.971 -2.543 -3.02 1 97.94 92 PHE A O 1
ATOM 730 N N . VAL A 1 93 ? -0.725 -1.138 -4.688 1 97.69 93 VAL A N 1
ATOM 731 C CA . VAL A 1 93 ? -2.078 -0.595 -4.641 1 97.69 93 VAL A CA 1
ATOM 732 C C . VAL A 1 93 ? -2.963 -1.318 -5.652 1 97.69 93 VAL A C 1
ATOM 734 O O . VAL A 1 93 ? -2.615 -1.415 -6.832 1 97.69 93 VAL A O 1
ATOM 737 N N . ILE A 1 94 ? -4.074 -1.811 -5.164 1 97 94 ILE A N 1
ATOM 738 C CA . ILE A 1 94 ? -5.047 -2.529 -5.98 1 97 94 ILE A CA 1
ATOM 739 C C . ILE A 1 94 ? -6.383 -1.789 -5.961 1 97 94 ILE A C 1
ATOM 741 O O . ILE A 1 94 ? -6.918 -1.485 -4.891 1 97 94 ILE A O 1
ATOM 745 N N . ASP A 1 95 ? -6.922 -1.448 -7.102 1 95.06 95 ASP A N 1
ATOM 746 C CA . ASP A 1 95 ? -8.289 -0.943 -7.227 1 95.06 95 ASP A CA 1
ATOM 747 C C . ASP A 1 95 ? -9.289 -2.09 -7.328 1 95.06 95 ASP A C 1
ATOM 749 O O . ASP A 1 95 ? -9.398 -2.736 -8.367 1 95.06 95 ASP A O 1
ATOM 753 N N . SER A 1 96 ? -9.945 -2.299 -6.273 1 90.56 96 SER A N 1
ATOM 754 C CA . SER A 1 96 ? -10.828 -3.461 -6.211 1 90.56 96 SER A CA 1
ATOM 755 C C . SER A 1 96 ? -12.016 -3.307 -7.16 1 90.56 96 SER A C 1
ATOM 757 O O . SER A 1 96 ? -12.688 -4.285 -7.477 1 90.56 96 SER A O 1
ATOM 759 N N . SER A 1 97 ? -12.281 -2.111 -7.648 1 91.19 97 SER A N 1
ATOM 760 C CA . SER A 1 97 ? -13.383 -1.886 -8.578 1 91.19 97 SER A CA 1
ATOM 761 C C . SER A 1 97 ? -12.969 -2.201 -10.016 1 91.19 97 SER A C 1
ATOM 763 O O . SER A 1 97 ? -13.82 -2.309 -10.898 1 91.19 97 SER A O 1
ATOM 765 N N . ASP A 1 98 ? -11.711 -2.281 -10.266 1 93.12 98 ASP A N 1
ATOM 766 C CA . ASP A 1 98 ? -11.188 -2.586 -11.594 1 93.12 98 ASP A CA 1
ATOM 767 C C . ASP A 1 98 ? -11.172 -4.09 -11.852 1 93.12 98 ASP A C 1
ATOM 769 O O . ASP A 1 98 ? -10.109 -4.676 -12.062 1 93.12 98 ASP A O 1
ATOM 773 N N . ARG A 1 99 ? -12.297 -4.676 -11.984 1 90.69 99 ARG A N 1
ATOM 774 C CA . ARG A 1 99 ? -12.43 -6.129 -12.039 1 90.69 99 ARG A CA 1
ATOM 775 C C . ARG A 1 99 ? -11.844 -6.688 -13.328 1 90.69 99 ARG A C 1
ATOM 777 O O . ARG A 1 99 ? -11.289 -7.793 -13.344 1 90.69 99 ARG A O 1
ATOM 784 N N . LEU A 1 100 ? -11.906 -5.926 -14.312 1 91.94 100 LEU A N 1
ATOM 785 C CA . LEU A 1 100 ? -11.477 -6.387 -15.625 1 91.94 100 LEU A CA 1
ATOM 786 C C . LEU A 1 100 ? -9.969 -6.59 -15.664 1 91.94 100 LEU A C 1
ATOM 788 O O . LEU A 1 100 ? -9.461 -7.355 -16.484 1 91.94 100 LEU A O 1
ATOM 792 N N . ARG A 1 101 ? -9.266 -5.938 -14.727 1 95 101 ARG A N 1
ATOM 793 C CA . ARG A 1 101 ? -7.812 -6.051 -14.789 1 95 101 ARG A CA 1
ATOM 794 C C . ARG A 1 101 ? -7.254 -6.699 -13.523 1 95 101 ARG A C 1
ATOM 796 O O . ARG A 1 101 ? -6.059 -6.602 -13.242 1 95 101 ARG A O 1
ATOM 803 N N . MET A 1 102 ? -8.109 -7.371 -12.773 1 94.06 102 MET A N 1
ATOM 804 C CA . MET A 1 102 ? -7.656 -8.047 -11.555 1 94.06 102 MET A CA 1
ATOM 805 C C . MET A 1 102 ? -6.641 -9.133 -11.883 1 94.06 102 MET A C 1
ATOM 807 O O . MET A 1 102 ? -5.676 -9.336 -11.141 1 94.06 102 MET A O 1
ATOM 811 N N . VAL A 1 103 ? -6.844 -9.867 -12.945 1 94.25 103 VAL A N 1
ATOM 812 C CA . VAL A 1 103 ? -5.922 -10.922 -13.359 1 94.25 103 VAL A CA 1
ATOM 813 C C . VAL A 1 103 ? -4.555 -10.32 -13.68 1 94.25 103 VAL A C 1
ATOM 815 O O . VAL A 1 103 ? -3.521 -10.898 -13.336 1 94.25 103 VAL A O 1
ATOM 818 N N . VAL A 1 104 ? -4.523 -9.164 -14.281 1 96.44 104 VAL A N 1
ATOM 819 C CA . VAL A 1 104 ? -3.271 -8.492 -14.609 1 96.44 104 VAL A CA 1
ATOM 820 C C . VAL A 1 104 ? -2.555 -8.086 -13.32 1 96.44 104 VAL A C 1
ATOM 822 O O . VAL A 1 104 ? -1.345 -8.289 -13.188 1 96.44 104 VAL A O 1
ATOM 825 N N . ALA A 1 105 ? -3.275 -7.555 -12.359 1 96.69 105 ALA A N 1
ATOM 826 C CA . ALA A 1 105 ? -2.699 -7.195 -11.062 1 96.69 105 ALA A CA 1
ATOM 827 C C . ALA A 1 105 ? -2.074 -8.406 -10.383 1 96.69 105 ALA A C 1
ATOM 829 O O . ALA A 1 105 ? -0.958 -8.328 -9.867 1 96.69 105 ALA A O 1
ATOM 830 N N . LYS A 1 106 ? -2.76 -9.492 -10.43 1 95.19 106 LYS A N 1
ATOM 831 C CA . LYS A 1 106 ? -2.266 -10.734 -9.836 1 95.19 106 LYS A CA 1
ATOM 832 C C . LYS A 1 106 ? -0.976 -11.188 -10.516 1 95.19 106 LYS A C 1
ATOM 834 O O . LYS A 1 106 ? -0.018 -11.578 -9.844 1 95.19 106 LYS A O 1
ATOM 839 N N . GLU A 1 107 ? -0.968 -11.102 -11.789 1 96.62 107 GLU A N 1
ATOM 840 C CA . GLU A 1 107 ? 0.211 -11.523 -12.539 1 96.62 107 GLU A CA 1
ATOM 841 C C . GLU A 1 107 ? 1.41 -10.633 -12.234 1 96.62 107 GLU A C 1
ATOM 843 O O . GLU A 1 107 ? 2.531 -11.117 -12.086 1 96.62 107 GLU A O 1
ATOM 848 N N . GLU A 1 108 ? 1.137 -9.359 -12.148 1 97.31 108 GLU A N 1
ATOM 849 C CA . GLU A 1 108 ? 2.211 -8.43 -11.805 1 97.31 108 GLU A CA 1
ATOM 850 C C . GLU A 1 108 ? 2.754 -8.711 -10.406 1 97.31 108 GLU A C 1
ATOM 852 O O . GLU A 1 108 ? 3.965 -8.664 -10.18 1 97.31 108 GLU A O 1
ATOM 857 N N . LEU A 1 109 ? 1.893 -9.062 -9.461 1 95.88 109 LEU A N 1
ATOM 858 C CA . LEU A 1 109 ? 2.297 -9.398 -8.094 1 95.88 109 LEU A CA 1
ATOM 859 C C . LEU A 1 109 ? 3.107 -10.688 -8.07 1 95.88 109 LEU A C 1
ATOM 861 O O . LEU A 1 109 ? 4.113 -10.781 -7.367 1 95.88 109 LEU A O 1
ATOM 865 N N . ASP A 1 110 ? 2.717 -11.617 -8.859 1 95.31 110 ASP A N 1
ATOM 866 C CA . ASP A 1 110 ? 3.455 -12.875 -8.945 1 95.31 110 ASP A CA 1
ATOM 867 C C . ASP A 1 110 ? 4.867 -12.648 -9.484 1 95.31 110 ASP A C 1
ATOM 869 O O . ASP A 1 110 ? 5.836 -13.18 -8.938 1 95.31 110 ASP A O 1
ATOM 873 N N . THR A 1 111 ? 4.926 -11.867 -10.531 1 96.5 111 THR A N 1
ATOM 874 C CA . THR A 1 111 ? 6.223 -11.547 -11.117 1 96.5 111 THR A CA 1
ATOM 875 C C . THR A 1 111 ? 7.113 -10.844 -10.102 1 96.5 111 THR A C 1
ATOM 877 O O . THR A 1 111 ? 8.297 -11.172 -9.969 1 96.5 111 THR A O 1
ATOM 880 N N . LEU A 1 112 ? 6.527 -9.922 -9.359 1 96.81 112 LEU A N 1
ATOM 881 C CA . LEU A 1 112 ? 7.242 -9.156 -8.336 1 96.81 112 LEU A CA 1
ATOM 882 C C . LEU A 1 112 ? 7.789 -10.078 -7.254 1 96.81 112 LEU A C 1
ATOM 884 O O . LEU A 1 112 ? 8.984 -10.039 -6.945 1 96.81 112 LEU A O 1
ATOM 888 N N . LEU A 1 113 ? 6.984 -10.922 -6.699 1 94.88 113 LEU A N 1
ATOM 889 C CA . LEU A 1 113 ? 7.32 -11.719 -5.523 1 94.88 113 LEU A CA 1
ATOM 890 C C . LEU A 1 113 ? 8.281 -12.844 -5.883 1 94.88 113 LEU A C 1
ATOM 892 O O . LEU A 1 113 ? 8.984 -13.375 -5.012 1 94.88 113 LEU A O 1
ATOM 896 N N . ASN A 1 114 ? 8.344 -13.117 -7.16 1 94.19 114 ASN A N 1
ATOM 897 C CA . ASN A 1 114 ? 9.227 -14.195 -7.59 1 94.19 114 ASN A CA 1
ATOM 898 C C . ASN A 1 114 ? 10.539 -13.656 -8.156 1 94.19 114 ASN A C 1
ATOM 900 O O . ASN A 1 114 ? 11.422 -14.422 -8.531 1 94.19 114 ASN A O 1
ATOM 904 N N . HIS A 1 115 ? 10.633 -12.414 -8.289 1 95.25 115 HIS A N 1
ATOM 905 C CA . HIS A 1 115 ? 11.859 -11.82 -8.812 1 95.25 115 HIS A CA 1
ATOM 906 C C . HIS A 1 115 ? 13.047 -12.117 -7.898 1 95.25 115 HIS A C 1
ATOM 908 O O . HIS A 1 115 ? 12.922 -12.047 -6.672 1 95.25 115 HIS A O 1
ATOM 914 N N . PRO A 1 116 ? 14.203 -12.375 -8.391 1 93.25 116 PRO A N 1
ATOM 915 C CA . PRO A 1 116 ? 15.367 -12.75 -7.59 1 93.25 116 PRO A CA 1
ATOM 916 C C . PRO A 1 116 ? 15.766 -11.672 -6.582 1 93.25 116 PRO A C 1
ATOM 918 O O . PRO A 1 116 ? 16.203 -11.992 -5.473 1 93.25 116 PRO A O 1
ATOM 921 N N . ASP A 1 117 ? 15.578 -10.469 -6.938 1 93.19 117 ASP A N 1
ATOM 922 C CA . ASP A 1 117 ? 15.969 -9.367 -6.062 1 93.19 117 ASP A CA 1
ATOM 923 C C . ASP A 1 117 ? 15 -9.227 -4.891 1 93.19 117 ASP A C 1
ATOM 925 O O . ASP A 1 117 ? 15.273 -8.484 -3.943 1 93.19 117 ASP A O 1
ATOM 929 N N . ILE A 1 118 ? 13.852 -9.891 -4.902 1 92.31 118 ILE A N 1
ATOM 930 C CA . ILE A 1 118 ? 12.852 -9.836 -3.842 1 92.31 118 ILE A CA 1
ATOM 931 C C . ILE A 1 118 ? 12.82 -11.172 -3.094 1 92.31 118 ILE A C 1
ATOM 933 O O . ILE A 1 118 ? 12.828 -11.195 -1.861 1 92.31 118 ILE A O 1
ATOM 937 N N . LYS A 1 119 ? 12.82 -12.242 -3.836 1 84.38 119 LYS A N 1
ATOM 938 C CA . LYS A 1 119 ? 12.703 -13.586 -3.279 1 84.38 119 LYS A CA 1
ATOM 939 C C . LYS A 1 119 ? 13.992 -14.016 -2.588 1 84.38 119 LYS A C 1
ATOM 941 O O . LYS A 1 119 ? 13.961 -14.719 -1.58 1 84.38 119 LYS A O 1
ATOM 946 N N . HIS A 1 120 ? 15.227 -13.672 -3.104 1 73 120 HIS A N 1
ATOM 947 C CA . HIS A 1 120 ? 16.516 -14.164 -2.615 1 73 120 HIS A CA 1
ATOM 948 C C . HIS A 1 120 ? 17.359 -13.031 -2.061 1 73 120 HIS A C 1
ATOM 950 O O . HIS A 1 120 ? 18.594 -13.117 -2.064 1 73 120 HIS A O 1
ATOM 956 N N . ARG A 1 121 ? 16.719 -12.086 -1.447 1 63 121 ARG A N 1
ATOM 957 C CA . ARG A 1 121 ? 17.562 -11.055 -0.873 1 63 121 ARG A CA 1
ATOM 958 C C . ARG A 1 121 ? 18.312 -11.57 0.351 1 63 121 ARG A C 1
ATOM 960 O O . ARG A 1 121 ? 17.812 -12.445 1.068 1 63 121 ARG A O 1
ATOM 967 N N . MET B 1 1 ? -15.938 23.578 9.836 1 50.66 1 MET B N 1
ATOM 968 C CA . MET B 1 1 ? -16.609 23.453 8.547 1 50.66 1 MET B CA 1
ATOM 969 C C . MET B 1 1 ? -16.875 24.812 7.93 1 50.66 1 MET B C 1
ATOM 971 O O . MET B 1 1 ? -17.547 25.656 8.531 1 50.66 1 MET B O 1
ATOM 975 N N . GLY B 1 2 ? -15.984 25.141 6.969 1 57.22 2 GLY B N 1
ATOM 976 C CA . GLY B 1 2 ? -16.156 26.484 6.445 1 57.22 2 GLY B CA 1
ATOM 977 C C . GLY B 1 2 ? -17.438 26.672 5.668 1 57.22 2 GLY B C 1
ATOM 978 O O . GLY B 1 2 ? -18.234 25.734 5.531 1 57.22 2 GLY B O 1
ATOM 979 N N . LEU B 1 3 ? -17.766 27.984 5.484 1 68.5 3 LEU B N 1
ATOM 980 C CA . LEU B 1 3 ? -18.953 28.391 4.723 1 68.5 3 LEU B CA 1
ATOM 981 C C . LEU B 1 3 ? -19.094 27.547 3.457 1 68.5 3 LEU B C 1
ATOM 983 O O . LEU B 1 3 ? -20.203 27.156 3.102 1 68.5 3 LEU B O 1
ATOM 987 N N . LEU B 1 4 ? -18 27.203 2.83 1 67.31 4 LEU B N 1
ATOM 988 C CA . LEU B 1 4 ? -18.016 26.453 1.583 1 67.31 4 LEU B CA 1
ATOM 989 C C . LEU B 1 4 ? -18.453 25.016 1.828 1 67.31 4 LEU B C 1
ATOM 991 O O . LEU B 1 4 ? -19.172 24.438 1.011 1 67.31 4 LEU B O 1
ATOM 995 N N . ASP B 1 5 ? -17.984 24.469 2.959 1 68.06 5 ASP B N 1
ATOM 996 C CA . ASP B 1 5 ? -18.406 23.125 3.322 1 68.06 5 ASP B CA 1
ATOM 997 C C . ASP B 1 5 ? -19.922 23.062 3.541 1 68.06 5 ASP B C 1
ATOM 999 O O . ASP B 1 5 ? -20.578 22.094 3.137 1 68.06 5 ASP B O 1
ATOM 1003 N N . ARG B 1 6 ? -20.453 24.062 4.109 1 68 6 ARG B N 1
ATOM 1004 C CA . ARG B 1 6 ? -21.891 24.156 4.336 1 68 6 ARG B CA 1
ATOM 1005 C C . ARG B 1 6 ? -22.641 24.312 3.021 1 68 6 ARG B C 1
ATOM 1007 O O . ARG B 1 6 ? -23.703 23.719 2.832 1 68 6 ARG B O 1
ATOM 1014 N N . LEU B 1 7 ? -22.172 25.125 2.125 1 72.5 7 LEU B N 1
ATOM 1015 C CA . LEU B 1 7 ? -22.812 25.312 0.826 1 72.5 7 LEU B CA 1
ATOM 1016 C C . LEU B 1 7 ? -22.781 24.016 0.022 1 72.5 7 LEU B C 1
ATOM 1018 O O . LEU B 1 7 ? -23.75 23.672 -0.653 1 72.5 7 LEU B O 1
ATOM 1022 N N . SER B 1 8 ? -21.594 23.25 0.079 1 70.19 8 SER B N 1
ATOM 1023 C CA . SER B 1 8 ? -21.484 21.984 -0.638 1 70.19 8 SER B CA 1
ATOM 1024 C C . SER B 1 8 ? -22.5 20.969 -0.115 1 70.19 8 SER B C 1
ATOM 1026 O O . SER B 1 8 ? -23.062 20.188 -0.888 1 70.19 8 SER B O 1
ATOM 1028 N N . VAL B 1 9 ? -22.672 21.047 1.098 1 63.44 9 VAL B N 1
ATOM 1029 C CA . VAL B 1 9 ? -23.703 20.203 1.707 1 63.44 9 VAL B CA 1
ATOM 1030 C C . VAL B 1 9 ? -25.078 20.609 1.184 1 63.44 9 VAL B C 1
ATOM 1032 O O . VAL B 1 9 ? -25.891 19.75 0.859 1 63.44 9 VAL B O 1
ATOM 1035 N N . LEU B 1 10 ? -25.234 21.828 1.143 1 63.38 10 LEU B N 1
ATOM 1036 C CA . LEU B 1 10 ? -26.516 22.359 0.679 1 63.38 10 LEU B CA 1
ATOM 1037 C C . LEU B 1 10 ? -26.766 21.984 -0.78 1 63.38 10 LEU B C 1
ATOM 1039 O O . LEU B 1 10 ? -27.891 21.688 -1.169 1 63.38 10 LEU B O 1
ATOM 1043 N N . LEU B 1 11 ? -25.688 21.984 -1.533 1 69.62 11 LEU B N 1
ATOM 1044 C CA . LEU B 1 11 ? -25.844 21.688 -2.955 1 69.62 11 LEU B CA 1
ATOM 1045 C C . LEU B 1 11 ? -25.812 20.188 -3.211 1 69.62 11 LEU B C 1
ATOM 1047 O O . LEU B 1 11 ? -26.047 19.734 -4.336 1 69.62 11 LEU B O 1
ATOM 1051 N N . GLY B 1 12 ? -25.609 19.5 -2.186 1 63.16 12 GLY B N 1
ATOM 1052 C CA . GLY B 1 12 ? -25.625 18.047 -2.256 1 63.16 12 GLY B CA 1
ATOM 1053 C C . GLY B 1 12 ? -24.328 17.453 -2.775 1 63.16 12 GLY B C 1
ATOM 1054 O O . GLY B 1 12 ? -24.328 16.359 -3.357 1 63.16 12 GLY B O 1
ATOM 1055 N N . LEU B 1 13 ? -23.422 18.359 -2.797 1 62.38 13 LEU B N 1
ATOM 1056 C CA . LEU B 1 13 ? -22.156 17.859 -3.324 1 62.38 13 LEU B CA 1
ATOM 1057 C C . LEU B 1 13 ? -21.406 17.062 -2.27 1 62.38 13 LEU B C 1
ATOM 1059 O O . LEU B 1 13 ? -20.922 17.609 -1.274 1 62.38 13 LEU B O 1
ATOM 1063 N N . LYS B 1 14 ? -21.891 15.844 -1.928 1 62.31 14 LYS B N 1
ATOM 1064 C CA . LYS B 1 14 ? -21.266 14.992 -0.925 1 62.31 14 LYS B CA 1
ATOM 1065 C C . LYS B 1 14 ? -19.844 14.594 -1.348 1 62.31 14 LYS B C 1
ATOM 1067 O O . LYS B 1 14 ? -19.609 14.258 -2.51 1 62.31 14 LYS B O 1
ATOM 1072 N N . LYS B 1 15 ? -18.969 14.922 -0.405 1 74.75 15 LYS B N 1
ATOM 1073 C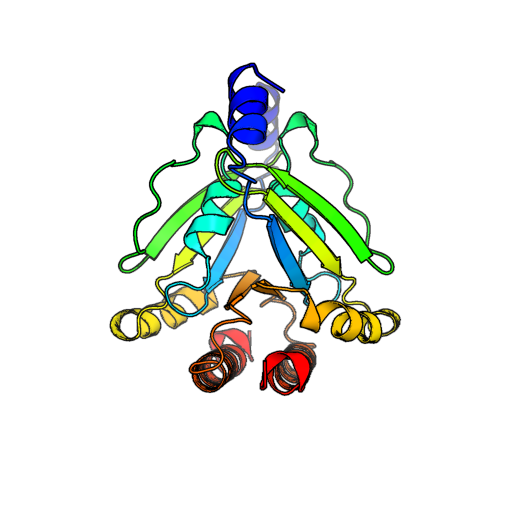 CA . LYS B 1 15 ? -17.625 14.438 -0.638 1 74.75 15 LYS B CA 1
ATOM 1074 C C . LYS B 1 15 ? -17.609 12.922 -0.815 1 74.75 15 LYS B C 1
ATOM 1076 O O . LYS B 1 15 ? -18.297 12.203 -0.101 1 74.75 15 LYS B O 1
ATOM 1081 N N . LYS B 1 16 ? -17.016 12.477 -1.871 1 82.31 16 LYS B N 1
ATOM 1082 C CA . LYS B 1 16 ? -16.891 11.047 -2.129 1 82.31 16 LYS B CA 1
ATOM 1083 C C . LYS B 1 16 ? -16.016 10.367 -1.077 1 82.31 16 LYS B C 1
ATOM 1085 O O . LYS B 1 16 ? -14.953 10.891 -0.712 1 82.31 16 LYS B O 1
ATOM 1090 N N . GLU B 1 17 ? -16.578 9.352 -0.446 1 87.94 17 GLU B N 1
ATOM 1091 C CA . GLU B 1 17 ? -15.844 8.578 0.553 1 87.94 17 GLU B CA 1
ATOM 1092 C C . GLU B 1 17 ? -15.219 7.332 -0.065 1 87.94 17 GLU B C 1
ATOM 1094 O O . GLU B 1 17 ? -15.867 6.625 -0.834 1 87.94 17 GLU B O 1
ATOM 1099 N N . VAL B 1 18 ? -13.953 7.18 0.173 1 90.12 18 VAL B N 1
ATOM 1100 C CA . VAL B 1 18 ? -13.242 6.012 -0.324 1 90.12 18 VAL B CA 1
ATOM 1101 C C . VAL B 1 18 ? -12.758 5.16 0.85 1 90.12 18 VAL B C 1
ATOM 1103 O O . VAL B 1 18 ? -12.078 5.66 1.748 1 90.12 18 VAL B O 1
ATOM 1106 N N . HIS B 1 19 ? -13.156 3.879 0.871 1 94.75 19 HIS B N 1
ATOM 1107 C CA . HIS B 1 19 ? -12.656 2.924 1.854 1 94.75 19 HIS B CA 1
ATOM 1108 C C . HIS B 1 19 ? -11.406 2.215 1.35 1 94.75 19 HIS B C 1
ATOM 1110 O O . HIS B 1 19 ? -11.414 1.638 0.26 1 94.75 19 HIS B O 1
ATOM 1116 N N . VAL B 1 20 ? -10.328 2.322 2.139 1 95.31 20 VAL B N 1
ATOM 1117 C CA . VAL B 1 20 ? -9.047 1.724 1.789 1 95.31 20 VAL B CA 1
ATOM 1118 C C . VAL B 1 20 ? -8.672 0.66 2.82 1 95.31 20 VAL B C 1
ATOM 1120 O O . VAL B 1 20 ? -8.672 0.926 4.023 1 95.31 20 VAL B O 1
ATOM 1123 N N . LEU B 1 21 ? -8.406 -0.525 2.381 1 97.69 21 LEU B N 1
ATOM 1124 C CA . LEU B 1 21 ? -7.91 -1.592 3.24 1 97.69 21 LEU B CA 1
ATOM 1125 C C . LEU B 1 21 ? -6.387 -1.675 3.176 1 97.69 21 LEU B C 1
ATOM 1127 O O . LEU B 1 21 ? -5.816 -1.809 2.092 1 97.69 21 LEU B O 1
ATOM 1131 N N . CYS B 1 22 ? -5.73 -1.502 4.254 1 97.88 22 CYS B N 1
ATOM 1132 C CA . CYS B 1 22 ? -4.281 -1.655 4.336 1 97.88 22 CYS B CA 1
ATOM 1133 C C . CYS B 1 22 ? -3.908 -3.008 4.93 1 97.88 22 CYS B C 1
ATOM 1135 O O . CYS B 1 22 ? -4.164 -3.266 6.109 1 97.88 22 CYS B O 1
ATOM 1137 N N . LEU B 1 23 ? -3.318 -3.838 4.094 1 98.62 23 LEU B N 1
ATOM 1138 C CA . LEU B 1 23 ? -3.033 -5.23 4.41 1 98.62 23 LEU B CA 1
ATOM 1139 C C . LEU B 1 23 ? -1.545 -5.531 4.266 1 98.62 23 LEU B C 1
ATOM 1141 O O . LEU B 1 23 ? -0.807 -4.746 3.662 1 98.62 23 LEU B O 1
ATOM 1145 N N . GLY B 1 24 ? -1.143 -6.664 4.762 1 98.56 24 GLY B N 1
ATOM 1146 C CA . GLY B 1 24 ? 0.234 -7.129 4.805 1 98.56 24 GLY B CA 1
ATOM 1147 C C . GLY B 1 24 ? 0.583 -7.832 6.105 1 98.56 24 GLY B C 1
ATOM 1148 O O . GLY B 1 24 ? -0.131 -7.699 7.102 1 98.56 24 GLY B O 1
ATOM 1149 N N . LEU B 1 25 ? 1.685 -8.484 6.168 1 98.44 25 LEU B N 1
ATOM 1150 C CA . LEU B 1 25 ? 2.074 -9.25 7.348 1 98.44 25 LEU B CA 1
ATOM 1151 C C . LEU B 1 25 ? 2.439 -8.312 8.5 1 98.44 25 LEU B C 1
ATOM 1153 O O . LEU B 1 25 ? 2.586 -7.105 8.305 1 98.44 25 LEU B O 1
ATOM 1157 N N . ASP B 1 26 ? 2.438 -8.906 9.734 1 98.38 26 ASP B N 1
ATOM 1158 C CA . ASP B 1 26 ? 2.889 -8.117 10.875 1 98.38 26 ASP B CA 1
ATOM 1159 C C . ASP B 1 26 ? 4.336 -7.672 10.703 1 98.38 26 ASP B C 1
ATOM 1161 O O . ASP B 1 26 ? 5.145 -8.383 10.102 1 98.38 26 ASP B O 1
ATOM 1165 N N . ASN B 1 27 ? 4.66 -6.434 11.148 1 96.31 27 ASN B N 1
ATOM 1166 C CA . ASN B 1 27 ? 5.992 -5.836 11.133 1 96.31 27 ASN B CA 1
ATOM 1167 C C . ASN B 1 27 ? 6.398 -5.41 9.719 1 96.31 27 ASN B C 1
ATOM 1169 O O . ASN B 1 27 ? 7.578 -5.168 9.461 1 96.31 27 ASN B O 1
ATOM 1173 N N . SER B 1 28 ? 5.422 -5.309 8.836 1 96.5 28 SER B N 1
ATOM 1174 C CA . SER B 1 28 ? 5.762 -4.883 7.48 1 96.5 28 SER B CA 1
ATOM 1175 C C . SER B 1 28 ? 5.824 -3.363 7.379 1 96.5 28 SER B C 1
ATOM 1177 O O . SER B 1 28 ? 6.344 -2.82 6.398 1 96.5 28 SER B O 1
ATOM 1179 N N . GLY B 1 29 ? 5.172 -2.639 8.328 1 94.06 29 GLY B N 1
ATOM 1180 C CA . GLY B 1 29 ? 5.23 -1.187 8.328 1 94.06 29 GLY B CA 1
ATOM 1181 C C . GLY B 1 29 ? 3.895 -0.535 8.023 1 94.06 29 GLY B C 1
ATOM 1182 O O . GLY B 1 29 ? 3.82 0.681 7.832 1 94.06 29 GLY B O 1
ATOM 1183 N N . LYS B 1 30 ? 2.797 -1.236 8.055 1 96.81 30 LYS B N 1
ATOM 1184 C CA . LYS B 1 30 ? 1.472 -0.715 7.73 1 96.81 30 LYS B CA 1
ATOM 1185 C C . LYS B 1 30 ? 1.118 0.474 8.617 1 96.81 30 LYS B C 1
ATOM 1187 O O . LYS B 1 30 ? 0.86 1.572 8.125 1 96.81 30 LYS B O 1
ATOM 1192 N N . THR B 1 31 ? 1.204 0.214 9.922 1 95.62 31 THR B N 1
ATOM 1193 C CA . THR B 1 31 ? 0.797 1.229 10.883 1 95.62 31 THR B CA 1
ATOM 1194 C C . THR B 1 31 ? 1.725 2.439 10.82 1 95.62 31 THR B C 1
ATOM 1196 O O . THR B 1 31 ? 1.28 3.578 10.984 1 95.62 31 THR B O 1
ATOM 1199 N N . THR B 1 32 ? 3.029 2.193 10.523 1 90.69 32 THR B N 1
ATOM 1200 C CA . THR B 1 32 ? 3.992 3.279 10.391 1 90.69 32 THR B CA 1
ATOM 1201 C C . THR B 1 32 ? 3.637 4.176 9.211 1 90.69 32 THR B C 1
ATOM 1203 O O . THR B 1 32 ? 3.625 5.402 9.336 1 90.69 32 THR B O 1
ATOM 1206 N N . ILE B 1 33 ? 3.291 3.58 8.102 1 89.31 33 ILE B N 1
ATOM 1207 C CA . ILE B 1 33 ? 2.955 4.32 6.891 1 89.31 33 ILE B CA 1
ATOM 1208 C C . ILE B 1 33 ? 1.652 5.086 7.098 1 89.31 33 ILE B C 1
ATOM 1210 O O . ILE B 1 33 ? 1.553 6.262 6.738 1 89.31 33 ILE B O 1
ATOM 1214 N N . ILE B 1 34 ? 0.677 4.496 7.664 1 91.94 34 ILE B N 1
ATOM 1215 C CA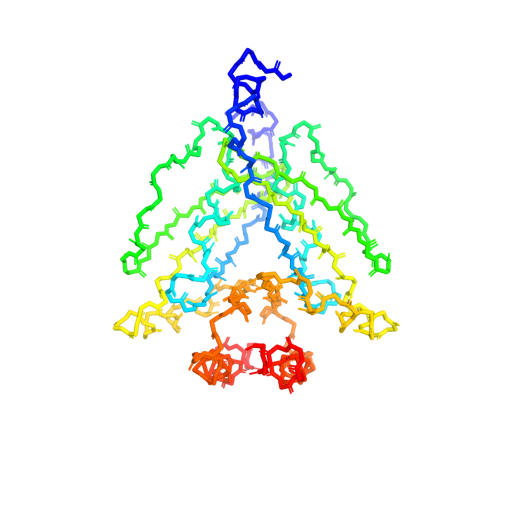 . ILE B 1 34 ? -0.611 5.141 7.902 1 91.94 34 ILE B CA 1
ATOM 1216 C C . ILE B 1 34 ? -0.433 6.309 8.867 1 91.94 34 ILE B C 1
ATOM 1218 O O . ILE B 1 34 ? -1.049 7.363 8.695 1 91.94 34 ILE B O 1
ATOM 1222 N N . ASN B 1 35 ? 0.42 6.109 9.891 1 90.19 35 ASN B N 1
ATOM 1223 C CA . ASN B 1 35 ? 0.702 7.184 10.836 1 90.19 35 ASN B CA 1
ATOM 1224 C C . ASN B 1 35 ? 1.261 8.422 10.133 1 90.19 35 ASN B C 1
ATOM 1226 O O . ASN B 1 35 ? 0.95 9.547 10.508 1 90.19 35 ASN B O 1
ATOM 1230 N N . LYS B 1 36 ? 2.002 8.242 9.109 1 84.38 36 LYS B N 1
ATOM 1231 C CA . LYS B 1 36 ? 2.609 9.352 8.375 1 84.38 36 LYS B CA 1
ATOM 1232 C C . LYS B 1 36 ? 1.571 10.086 7.531 1 84.38 36 LYS B C 1
ATOM 1234 O O . LYS B 1 36 ? 1.806 11.211 7.094 1 84.38 36 LYS B O 1
ATOM 1239 N N . LEU B 1 37 ? 0.421 9.469 7.348 1 81.75 37 LEU B N 1
ATOM 1240 C CA . LEU B 1 37 ? -0.664 10.086 6.598 1 81.75 37 LEU B CA 1
ATOM 1241 C C . LEU B 1 37 ? -1.403 11.109 7.457 1 81.75 37 LEU B C 1
ATOM 1243 O O . LEU B 1 37 ? -2.135 11.953 6.93 1 81.75 37 LEU B O 1
ATOM 1247 N N . LYS B 1 38 ? -1.148 10.992 8.672 1 82.19 38 LYS B N 1
ATOM 1248 C CA . LYS B 1 38 ? -1.791 11.93 9.586 1 82.19 38 LYS B CA 1
ATOM 1249 C C . LYS B 1 38 ? -1.081 13.281 9.57 1 82.19 38 LYS B C 1
ATOM 1251 O O . LYS B 1 38 ? 0.109 13.359 9.258 1 82.19 38 LYS B O 1
ATOM 1256 N N . PRO B 1 39 ? -1.893 14.312 9.852 1 76.81 39 PRO B N 1
ATOM 1257 C CA . PRO B 1 39 ? -1.197 15.578 10.102 1 76.81 39 PRO B CA 1
ATOM 1258 C C . PRO B 1 39 ? -0.119 15.453 11.18 1 76.81 39 PRO B C 1
ATOM 1260 O O . PRO B 1 39 ? -0.256 14.656 12.109 1 76.81 39 PRO B O 1
ATOM 1263 N N . SER B 1 40 ? 0.882 16.25 10.938 1 76.88 40 SER B N 1
ATOM 1264 C CA . SER B 1 40 ? 2.053 16.156 11.797 1 76.88 40 SER B CA 1
ATOM 1265 C C . SER B 1 40 ? 1.657 16.219 13.273 1 76.88 40 SER B C 1
ATOM 1267 O O . SER B 1 40 ? 2.219 15.5 14.102 1 76.88 40 SER B O 1
ATOM 1269 N N . ASN B 1 41 ? 0.647 16.969 13.555 1 81.94 41 ASN B N 1
ATOM 1270 C CA . ASN B 1 41 ? 0.244 17.172 14.945 1 81.94 41 ASN B CA 1
ATOM 1271 C C . ASN B 1 41 ? -0.558 15.984 15.469 1 81.94 41 ASN B C 1
ATOM 1273 O O . ASN B 1 41 ? -0.776 15.859 16.672 1 81.94 41 ASN B O 1
ATOM 1277 N N . ALA B 1 42 ? -0.93 15.078 14.539 1 83.31 42 ALA B N 1
ATOM 1278 C CA . ALA B 1 42 ? -1.742 13.938 14.945 1 83.31 42 ALA B CA 1
ATOM 1279 C C . ALA B 1 42 ? -0.949 12.633 14.844 1 83.31 42 ALA B C 1
ATOM 1281 O O . ALA B 1 42 ? -1.468 11.555 15.148 1 83.31 42 ALA B O 1
ATOM 1282 N N . GLN B 1 43 ? 0.271 12.758 14.438 1 86.44 43 GLN B N 1
ATOM 1283 C CA . GLN B 1 43 ? 1.098 11.562 14.305 1 86.44 43 GLN B CA 1
ATOM 1284 C C . GLN B 1 43 ? 1.604 11.094 15.664 1 86.44 43 GLN B C 1
ATOM 1286 O O . GLN B 1 43 ? 1.979 11.906 16.516 1 86.44 43 GLN B O 1
ATOM 1291 N N . SER B 1 44 ? 1.521 9.742 15.859 1 87.56 44 SER B N 1
ATOM 1292 C CA . SER B 1 44 ? 2.016 9.148 17.094 1 87.56 44 SER B CA 1
ATOM 1293 C C . SER B 1 44 ? 3.514 8.875 17.016 1 87.56 44 SER B C 1
ATOM 1295 O O . SER B 1 44 ? 4.016 8.422 15.992 1 87.56 44 SER B O 1
ATOM 1297 N N . GLN B 1 45 ? 4.207 9.141 18.094 1 84.69 45 GLN B N 1
ATOM 1298 C CA . GLN B 1 45 ? 5.633 8.852 18.172 1 84.69 45 GLN B CA 1
ATOM 1299 C C . GLN B 1 45 ? 5.883 7.383 18.5 1 84.69 45 GLN B C 1
ATOM 1301 O O . GLN B 1 45 ? 6.949 6.844 18.203 1 84.69 45 GLN B O 1
ATOM 1306 N N . ASN B 1 46 ? 4.836 6.906 19.234 1 87.56 46 ASN B N 1
ATOM 1307 C CA . ASN B 1 46 ? 4.934 5.504 19.625 1 87.56 46 ASN B CA 1
ATOM 1308 C C . ASN B 1 46 ? 3.949 4.637 18.844 1 87.56 46 ASN B C 1
ATOM 1310 O O . ASN B 1 46 ? 2.746 4.668 19.109 1 87.56 46 ASN B O 1
ATOM 1314 N N . ILE B 1 47 ? 4.543 3.947 17.938 1 88.69 47 ILE B N 1
ATOM 1315 C CA . ILE B 1 47 ? 3.717 3.062 17.125 1 88.69 47 ILE B CA 1
ATOM 1316 C C . ILE B 1 47 ? 3.758 1.647 17.703 1 88.69 47 ILE B C 1
ATOM 1318 O O . ILE B 1 47 ? 4.824 1.037 17.781 1 88.69 47 ILE B O 1
ATOM 1322 N N . LEU B 1 48 ? 2.607 1.153 18.141 1 91.56 48 LEU B N 1
ATOM 1323 C CA . LEU B 1 48 ? 2.467 -0.178 18.719 1 91.56 48 LEU B CA 1
ATOM 1324 C C . LEU B 1 48 ? 1.937 -1.167 17.688 1 91.56 48 LEU B C 1
ATOM 1326 O O . LEU B 1 48 ? 1.311 -0.766 16.703 1 91.56 48 LEU B O 1
ATOM 1330 N N . PRO B 1 49 ? 2.223 -2.465 17.984 1 94.44 49 PRO B N 1
ATOM 1331 C CA . PRO B 1 49 ? 1.645 -3.475 17.094 1 94.44 49 PRO B CA 1
ATOM 1332 C C . PRO B 1 49 ? 0.123 -3.381 17.016 1 94.44 49 PRO B C 1
ATOM 1334 O O . PRO B 1 49 ? -0.545 -3.178 18.031 1 94.44 49 PRO B O 1
ATOM 1337 N N . THR B 1 50 ? -0.395 -3.404 15.797 1 96.88 50 THR B N 1
ATOM 1338 C CA . THR B 1 50 ? -1.837 -3.318 15.586 1 96.88 50 THR B CA 1
ATOM 1339 C C . THR B 1 50 ? -2.523 -4.609 16.031 1 96.88 50 THR B C 1
ATOM 1341 O O . THR B 1 50 ? -2.127 -5.699 15.617 1 96.88 50 THR B O 1
ATOM 1344 N N . ILE B 1 51 ? -3.432 -4.48 16.922 1 97.69 51 ILE B N 1
ATOM 1345 C CA . ILE B 1 51 ? -4.242 -5.605 17.375 1 97.69 51 ILE B CA 1
ATOM 1346 C C . ILE B 1 51 ? -5.637 -5.52 16.75 1 97.69 51 ILE B C 1
ATOM 1348 O O . ILE B 1 51 ? -6.34 -4.523 16.938 1 97.69 51 ILE B O 1
ATOM 1352 N N . GLY B 1 52 ? -6.016 -6.66 16.047 1 97.88 52 GLY B N 1
ATOM 1353 C CA . GLY B 1 52 ? -7.254 -6.59 15.289 1 97.88 52 GLY B CA 1
ATOM 1354 C C . GLY B 1 52 ? -7.172 -5.648 14.102 1 97.88 52 GLY B C 1
ATOM 1355 O O . GLY B 1 52 ? -6.801 -6.055 13 1 97.88 52 GLY B O 1
ATOM 1356 N N . PHE B 1 53 ? -7.652 -4.387 14.414 1 97.62 53 PHE B N 1
ATOM 1357 C CA . PHE B 1 53 ? -7.52 -3.357 13.391 1 97.62 53 PHE B CA 1
ATOM 1358 C C . PHE B 1 53 ? -7.758 -1.973 13.977 1 97.62 53 PHE B C 1
ATOM 1360 O O . PHE B 1 53 ? -8.281 -1.847 15.086 1 97.62 53 PHE B O 1
ATOM 1367 N N . SER B 1 54 ? -7.344 -0.979 13.289 1 97 54 SER B N 1
ATOM 1368 C CA . SER B 1 54 ? -7.645 0.415 13.594 1 97 54 SER B CA 1
ATOM 1369 C C . SER B 1 54 ? -8.172 1.151 12.367 1 97 54 SER B C 1
ATOM 1371 O O . SER B 1 54 ? -7.938 0.729 11.234 1 97 54 SER B O 1
ATOM 1373 N N . ILE B 1 55 ? -8.969 2.236 12.656 1 96.25 55 ILE B N 1
ATOM 1374 C CA . ILE B 1 55 ? -9.539 3.035 11.578 1 96.25 55 ILE B CA 1
ATOM 1375 C C . ILE B 1 55 ? -8.984 4.453 11.633 1 96.25 55 ILE B C 1
ATOM 1377 O O . ILE B 1 55 ? -8.969 5.078 12.703 1 96.25 55 ILE B O 1
ATOM 1381 N N . GLU B 1 56 ? -8.477 4.852 10.5 1 93.06 56 GLU B N 1
ATOM 1382 C CA . GLU B 1 56 ? -8.023 6.234 10.359 1 93.06 56 GLU B CA 1
ATOM 1383 C C . GLU B 1 56 ? -8.789 6.957 9.266 1 93.06 56 GLU B C 1
ATOM 1385 O O . GLU B 1 56 ? -9.016 6.402 8.188 1 93.06 56 GLU B O 1
ATOM 1390 N N . LYS B 1 57 ? -9.203 8.133 9.555 1 90.56 57 LYS B N 1
ATOM 1391 C CA . LYS B 1 57 ? -9.914 8.945 8.578 1 90.56 57 LYS B CA 1
ATOM 1392 C C . LYS B 1 57 ? -9.117 10.195 8.211 1 90.56 57 LYS B C 1
ATOM 1394 O O . LYS B 1 57 ? -8.516 10.828 9.078 1 90.56 57 LYS B O 1
ATOM 1399 N N . PHE B 1 58 ? -9.047 10.266 6.859 1 83.44 58 PHE B N 1
ATOM 1400 C CA . PHE B 1 58 ? -8.367 11.43 6.324 1 83.44 58 PHE B CA 1
ATOM 1401 C C . PHE B 1 58 ? -9.266 12.188 5.348 1 83.44 58 PHE B C 1
ATOM 1403 O O . PHE B 1 58 ? -10.023 11.57 4.598 1 83.44 58 PHE B O 1
ATOM 1410 N N . LYS B 1 59 ? -9.195 13.531 5.469 1 77.88 59 LYS B N 1
ATOM 1411 C CA . LYS B 1 59 ? -10.016 14.328 4.562 1 77.88 59 LYS B CA 1
ATOM 1412 C C . LYS B 1 59 ? -9.156 15.227 3.686 1 77.88 59 LYS B C 1
ATOM 1414 O O . LYS B 1 59 ? -8.133 15.758 4.141 1 77.88 59 LYS B O 1
ATOM 1419 N N . SER B 1 60 ? -9.461 15.109 2.42 1 72.38 60 SER B N 1
ATOM 1420 C CA . SER B 1 60 ? -8.992 16.141 1.49 1 72.38 60 SER B CA 1
ATOM 1421 C C . SER B 1 60 ? -10.148 17 1.001 1 72.38 60 SER B C 1
ATOM 1423 O O . SER B 1 60 ? -11.289 16.812 1.411 1 72.38 60 SER B O 1
ATOM 1425 N N . SER B 1 61 ? -9.867 18.062 0.215 1 68.12 61 SER B N 1
ATOM 1426 C CA . SER B 1 61 ? -10.906 18.984 -0.259 1 68.12 61 SER B CA 1
ATOM 1427 C C . SER B 1 61 ? -12 18.234 -1.008 1 68.12 61 SER B C 1
ATOM 1429 O O . SER B 1 61 ? -13.188 18.5 -0.812 1 68.12 61 SER B O 1
ATOM 1431 N N . SER B 1 62 ? -11.641 17.25 -1.758 1 70.62 62 SER B N 1
ATOM 1432 C CA . SER B 1 62 ? -12.648 16.641 -2.625 1 70.62 62 SER B CA 1
ATOM 1433 C C . SER B 1 62 ? -12.945 15.203 -2.209 1 70.62 62 SER B C 1
ATOM 1435 O O . SER B 1 62 ? -13.969 14.641 -2.609 1 70.62 62 SER B O 1
ATOM 1437 N N . LEU B 1 63 ? -12.07 14.648 -1.367 1 74.88 63 LEU B N 1
ATOM 1438 C CA . LEU B 1 63 ? -12.227 13.227 -1.049 1 74.88 63 LEU B CA 1
ATOM 1439 C C . LEU B 1 63 ? -12.031 12.984 0.444 1 74.88 63 LEU B C 1
ATOM 1441 O O . LEU B 1 63 ? -11.281 13.703 1.103 1 74.88 63 LEU B O 1
ATOM 1445 N N . SER B 1 64 ? -12.812 12.031 0.974 1 86.5 64 SER B N 1
ATOM 1446 C CA . SER B 1 64 ? -12.602 11.492 2.312 1 86.5 64 SER B CA 1
ATOM 1447 C C . SER B 1 64 ? -12.156 10.031 2.26 1 86.5 64 SER B C 1
ATOM 1449 O O . SER B 1 64 ? -12.727 9.227 1.521 1 86.5 64 SER B O 1
ATOM 1451 N N . PHE B 1 65 ? -11.117 9.805 2.98 1 88.38 65 PHE B N 1
ATOM 1452 C CA . PHE B 1 65 ? -10.602 8.438 3.031 1 88.38 65 PHE B CA 1
ATOM 1453 C C . PHE B 1 65 ? -10.828 7.824 4.406 1 88.38 65 PHE B C 1
ATOM 1455 O O . PHE B 1 65 ? -10.562 8.461 5.43 1 88.38 65 PHE B O 1
ATOM 1462 N N . THR B 1 66 ? -11.414 6.68 4.398 1 93.88 66 THR B N 1
ATOM 1463 C CA . THR B 1 66 ? -11.43 5.816 5.574 1 93.88 66 THR B CA 1
ATOM 1464 C C . THR B 1 66 ? -10.484 4.633 5.391 1 93.88 66 THR B C 1
ATOM 1466 O O . THR B 1 66 ? -10.742 3.75 4.57 1 93.88 66 THR B O 1
ATOM 1469 N N . VAL B 1 67 ? -9.406 4.617 6.207 1 94.88 67 VAL B N 1
ATOM 1470 C CA . VAL B 1 67 ? -8.383 3.594 6.07 1 94.88 67 VAL B CA 1
ATOM 1471 C C . VAL B 1 67 ? -8.508 2.576 7.203 1 94.88 67 VAL B C 1
ATOM 1473 O O . VAL B 1 67 ? -8.445 2.938 8.383 1 94.88 67 VAL B O 1
ATOM 1476 N N . PHE B 1 68 ? -8.711 1.341 6.809 1 97.38 68 PHE B N 1
ATOM 1477 C CA . PHE B 1 68 ? -8.68 0.23 7.754 1 97.38 68 PHE B CA 1
ATOM 1478 C C . PHE B 1 68 ? -7.277 -0.35 7.863 1 97.38 68 PHE B C 1
ATOM 1480 O O . PHE B 1 68 ? -6.809 -1.035 6.953 1 97.38 68 PHE B O 1
ATOM 1487 N N . ASP B 1 69 ? -6.59 -0.004 8.883 1 97.94 69 AS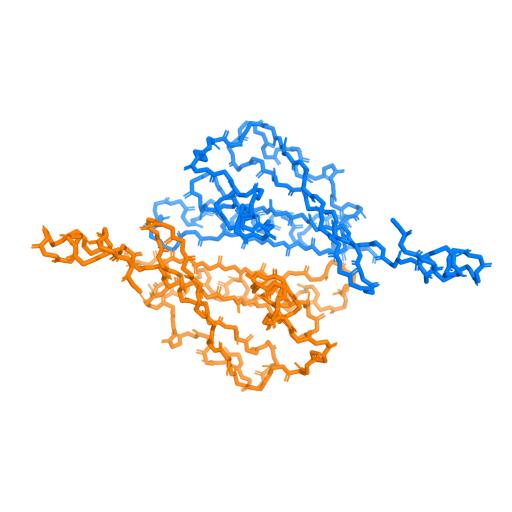P B N 1
ATOM 1488 C CA . ASP B 1 69 ? -5.297 -0.597 9.211 1 97.94 69 ASP B CA 1
ATOM 1489 C C . ASP B 1 69 ? -5.469 -1.975 9.844 1 97.94 69 ASP B C 1
ATOM 1491 O O . ASP B 1 69 ? -5.641 -2.084 11.062 1 97.94 69 ASP B O 1
ATOM 1495 N N . MET B 1 70 ? -5.285 -3.066 9.047 1 98.56 70 MET B N 1
ATOM 1496 C CA . MET B 1 70 ? -5.582 -4.418 9.508 1 98.56 70 MET B CA 1
ATOM 1497 C C . MET B 1 70 ? -4.328 -5.102 10.047 1 98.56 70 MET B C 1
ATOM 1499 O O . MET B 1 70 ? -3.26 -5.008 9.438 1 98.56 70 MET B O 1
ATOM 1503 N N . SER B 1 71 ? -4.531 -5.727 11.172 1 98.75 71 SER B N 1
ATOM 1504 C CA . SER B 1 71 ? -3.408 -6.488 11.711 1 98.75 71 SER B CA 1
ATOM 1505 C C . SER B 1 71 ? -2.984 -7.598 10.75 1 98.75 71 SER B C 1
ATOM 1507 O O . SER B 1 71 ? -3.83 -8.273 10.164 1 98.75 71 SER B O 1
ATOM 1509 N N . GLY B 1 72 ? -1.699 -7.801 10.578 1 98.62 72 GLY B N 1
ATOM 1510 C CA . GLY B 1 72 ? -1.145 -8.867 9.758 1 98.62 72 GLY B CA 1
ATOM 1511 C C . GLY B 1 72 ? -0.777 -10.102 10.562 1 98.62 72 GLY B C 1
ATOM 1512 O O . GLY B 1 72 ? -0.254 -11.078 10.008 1 98.62 72 GLY B O 1
ATOM 1513 N N . GLN B 1 73 ? -0.976 -10.039 11.867 1 98.38 73 GLN B N 1
ATOM 1514 C CA . GLN B 1 73 ? -0.73 -11.219 12.688 1 98.38 73 GLN B CA 1
ATOM 1515 C C . GLN B 1 73 ? -1.639 -12.375 12.273 1 98.38 73 GLN B C 1
ATOM 1517 O O . GLN B 1 73 ? -2.822 -12.164 11.992 1 98.38 73 GLN B O 1
ATOM 1522 N N . GLY B 1 74 ? -1.03 -13.57 12.227 1 97.69 74 GLY B N 1
ATOM 1523 C CA . GLY B 1 74 ? -1.729 -14.758 11.742 1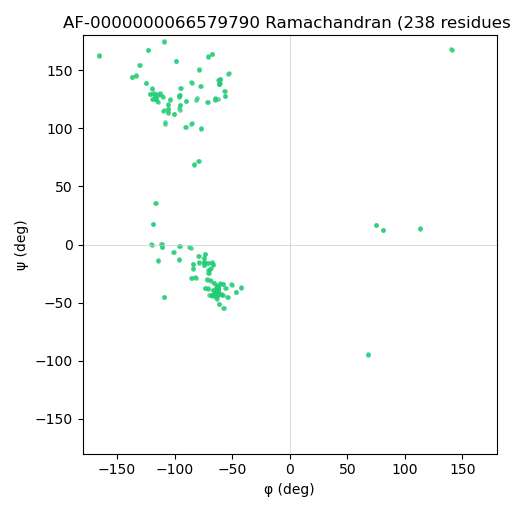 97.69 74 GLY B CA 1
ATOM 1524 C C . GLY B 1 74 ? -3.117 -14.906 12.336 1 97.69 74 GLY B C 1
ATOM 1525 O O . GLY B 1 74 ? -4.082 -15.148 11.609 1 97.69 74 GLY B O 1
ATOM 1526 N N . ARG B 1 75 ? -3.281 -14.641 13.586 1 97.62 75 ARG B N 1
ATOM 1527 C CA . ARG B 1 75 ? -4.539 -14.891 14.281 1 97.62 75 ARG B CA 1
ATOM 1528 C C . ARG B 1 75 ? -5.594 -13.859 13.891 1 97.62 75 ARG B C 1
ATOM 1530 O O . ARG B 1 75 ? -6.785 -14.062 14.133 1 97.62 75 ARG B O 1
ATOM 1537 N N . TYR B 1 76 ? -5.258 -12.773 13.289 1 98.31 76 TYR B N 1
ATOM 1538 C CA . TYR B 1 76 ? -6.219 -11.719 12.961 1 98.31 76 TYR B CA 1
ATOM 1539 C C . TYR B 1 76 ? -6.434 -11.625 11.453 1 98.31 76 TYR B C 1
ATOM 1541 O O . TYR B 1 76 ? -7.262 -10.836 10.992 1 98.31 76 TYR B O 1
ATOM 1549 N N . ARG B 1 77 ? -5.75 -12.406 10.617 1 98.06 77 ARG B N 1
ATOM 1550 C CA . ARG B 1 77 ? -5.805 -12.242 9.172 1 98.06 77 ARG B CA 1
ATOM 1551 C C . ARG B 1 77 ? -7.168 -12.656 8.617 1 98.06 77 ARG B C 1
ATOM 1553 O O . ARG B 1 77 ? -7.578 -12.188 7.555 1 98.06 77 ARG B O 1
ATOM 1560 N N . ASN B 1 78 ? -7.855 -13.484 9.391 1 97.31 78 ASN B N 1
ATOM 1561 C CA . ASN B 1 78 ? -9.203 -13.852 8.953 1 97.31 78 ASN B CA 1
ATOM 1562 C C . ASN B 1 78 ? -10.141 -12.648 8.977 1 97.31 78 ASN B C 1
ATOM 1564 O O . ASN B 1 78 ? -11.203 -12.68 8.352 1 97.31 78 ASN B O 1
ATOM 1568 N N . LEU B 1 79 ? -9.836 -11.602 9.633 1 97.75 79 LEU B N 1
ATOM 1569 C CA . LEU B 1 79 ? -10.656 -10.398 9.688 1 97.75 79 LEU B CA 1
ATOM 1570 C C . LEU B 1 79 ? -10.625 -9.656 8.352 1 97.75 79 LEU B C 1
ATOM 1572 O O . LEU B 1 79 ? -11.555 -8.914 8.031 1 97.75 79 LEU B O 1
ATOM 1576 N N . TRP B 1 80 ? -9.57 -9.852 7.555 1 98.38 80 TRP B N 1
ATOM 1577 C CA . TRP B 1 80 ? -9.398 -9.125 6.305 1 98.38 80 TRP B CA 1
ATOM 1578 C C . TRP B 1 80 ? -10.625 -9.266 5.414 1 98.38 80 TRP B C 1
ATOM 1580 O O . TRP B 1 80 ? -11.164 -8.266 4.93 1 98.38 80 TRP B O 1
ATOM 1590 N N . GLU B 1 81 ? -11.133 -10.461 5.293 1 97.44 81 GLU B N 1
ATOM 1591 C CA . GLU B 1 81 ? -12.133 -10.75 4.273 1 97.44 81 GLU B CA 1
ATOM 1592 C C . GLU B 1 81 ? -13.469 -10.102 4.613 1 97.44 81 GLU B C 1
ATOM 1594 O O . GLU B 1 81 ? -14.328 -9.93 3.738 1 97.44 81 GLU B O 1
ATOM 1599 N N . HIS B 1 82 ? -13.633 -9.68 5.879 1 97.31 82 HIS B N 1
ATOM 1600 C CA . HIS B 1 82 ? -14.867 -9.023 6.285 1 97.31 82 HIS B CA 1
ATOM 1601 C C . HIS B 1 82 ? -14.953 -7.605 5.734 1 97.31 82 HIS B C 1
ATOM 1603 O O . HIS B 1 82 ? -16.016 -6.984 5.758 1 97.31 82 HIS B O 1
ATOM 1609 N N . TYR B 1 83 ? -13.883 -7.141 5.156 1 96.62 83 TYR B N 1
ATOM 1610 C CA . TYR B 1 83 ? -13.859 -5.75 4.719 1 96.62 83 TYR B CA 1
ATOM 1611 C C . TYR B 1 83 ? -13.617 -5.656 3.217 1 96.62 83 TYR B C 1
ATOM 1613 O O . TYR B 1 83 ? -13.562 -4.555 2.658 1 96.62 83 TYR B O 1
ATOM 1621 N N . TYR B 1 84 ? -13.477 -6.777 2.559 1 96 84 TYR B N 1
ATOM 1622 C CA . TYR B 1 84 ? -13.172 -6.785 1.133 1 96 84 TYR B CA 1
ATOM 1623 C C . TYR B 1 84 ? -14.297 -6.129 0.335 1 96 84 TYR B C 1
ATOM 1625 O O . TYR B 1 84 ? -14.039 -5.414 -0.638 1 96 84 TYR B O 1
ATOM 1633 N N . LYS B 1 85 ? -15.477 -6.332 0.765 1 92.75 85 LYS B N 1
ATOM 1634 C CA . LYS B 1 85 ? -16.625 -5.891 -0.005 1 92.75 85 LYS B CA 1
ATOM 1635 C C . LYS B 1 85 ? -16.766 -4.371 0.026 1 92.75 85 LYS B C 1
ATOM 1637 O O . LYS B 1 85 ? -17.156 -3.754 -0.969 1 92.75 85 LYS B O 1
ATOM 1642 N N . GLU B 1 86 ? -16.359 -3.811 1.034 1 89.94 86 GLU B N 1
ATOM 1643 C CA . GLU B 1 86 ? -16.578 -2.377 1.209 1 89.94 86 GLU B CA 1
ATOM 1644 C C . GLU B 1 86 ? -15.352 -1.58 0.767 1 89.94 86 GLU B C 1
ATOM 1646 O O . GLU B 1 86 ? -15.438 -0.366 0.571 1 89.94 86 GLU B O 1
ATOM 1651 N N . GLY B 1 87 ? -14.297 -2.258 0.58 1 92.19 87 GLY B N 1
ATOM 1652 C CA . GLY B 1 87 ? -13.078 -1.562 0.194 1 92.19 87 GLY B CA 1
ATOM 1653 C C . GLY B 1 87 ? -13.023 -1.238 -1.287 1 92.19 87 GLY B C 1
ATOM 1654 O O . GLY B 1 87 ? -13.195 -2.123 -2.129 1 92.19 87 GLY B O 1
ATOM 1655 N N . GLN B 1 88 ? -12.812 0.032 -1.575 1 90.62 88 GLN B N 1
ATOM 1656 C CA . GLN B 1 88 ? -12.625 0.436 -2.965 1 90.62 88 GLN B CA 1
ATOM 1657 C C . GLN B 1 88 ? -11.172 0.292 -3.387 1 90.62 88 GLN B C 1
ATOM 1659 O O . GLN B 1 88 ? -10.875 0.106 -4.57 1 90.62 88 GLN B O 1
ATOM 1664 N N . ALA B 1 89 ? -10.281 0.422 -2.424 1 93.81 89 ALA B N 1
ATOM 1665 C CA . ALA B 1 89 ? -8.852 0.261 -2.678 1 93.81 89 ALA B CA 1
ATOM 1666 C C . ALA B 1 89 ? -8.195 -0.623 -1.619 1 93.81 89 ALA B C 1
ATOM 1668 O O . ALA B 1 89 ? -8.602 -0.608 -0.455 1 93.81 89 ALA B O 1
ATOM 1669 N N . ILE B 1 90 ? -7.223 -1.379 -2.061 1 96.88 90 ILE B N 1
ATOM 1670 C CA . ILE B 1 90 ? -6.426 -2.215 -1.169 1 96.88 90 ILE B CA 1
ATOM 1671 C C . ILE B 1 90 ? -4.953 -1.829 -1.284 1 96.88 90 ILE B C 1
ATOM 1673 O O . ILE B 1 90 ? -4.434 -1.652 -2.389 1 96.88 90 ILE B O 1
ATOM 1677 N N . ILE B 1 91 ? -4.348 -1.614 -0.217 1 97.06 91 ILE B N 1
ATOM 1678 C CA . ILE B 1 91 ? -2.906 -1.419 -0.099 1 97.06 91 ILE B CA 1
ATOM 1679 C C . ILE B 1 91 ? -2.275 -2.627 0.591 1 97.06 91 ILE B C 1
ATOM 1681 O O . ILE B 1 91 ? -2.619 -2.947 1.73 1 97.06 91 ILE B O 1
ATOM 1685 N N . PHE B 1 92 ? -1.451 -3.336 -0.088 1 97.94 92 PHE B N 1
ATOM 1686 C CA . PHE B 1 92 ? -0.72 -4.457 0.489 1 97.94 92 PHE B CA 1
ATOM 1687 C C . PHE B 1 92 ? 0.744 -4.094 0.708 1 97.94 92 PHE B C 1
ATOM 1689 O O . PHE B 1 92 ? 1.464 -3.795 -0.246 1 97.94 92 PHE B O 1
ATOM 1696 N N . VAL B 1 93 ? 1.225 -4.062 1.914 1 97.75 93 VAL B N 1
ATOM 1697 C CA . VAL B 1 93 ? 2.59 -3.686 2.268 1 97.75 93 VAL B CA 1
ATOM 1698 C C . VAL B 1 93 ? 3.451 -4.938 2.41 1 97.75 93 VAL B C 1
ATOM 1700 O O . VAL B 1 93 ? 3.092 -5.867 3.139 1 97.75 93 VAL B O 1
ATOM 1703 N N . ILE B 1 94 ? 4.555 -4.93 1.719 1 97 94 ILE B N 1
ATOM 1704 C CA . ILE B 1 94 ? 5.512 -6.031 1.731 1 97 94 ILE B CA 1
ATOM 1705 C C . ILE B 1 94 ? 6.859 -5.539 2.248 1 97 94 ILE B C 1
ATOM 1707 O O . ILE B 1 94 ? 7.402 -4.555 1.743 1 97 94 ILE B O 1
ATOM 1711 N N . ASP B 1 95 ? 7.41 -6.164 3.264 1 95.19 95 ASP B N 1
ATOM 1712 C CA . ASP B 1 95 ? 8.781 -5.938 3.711 1 95.19 95 ASP B CA 1
ATOM 1713 C C . ASP B 1 95 ? 9.766 -6.809 2.926 1 95.19 95 ASP B C 1
ATOM 1715 O O . ASP B 1 95 ? 9.844 -8.016 3.152 1 95.19 95 ASP B O 1
ATOM 1719 N N . SER B 1 96 ? 10.422 -6.188 2.055 1 90.75 96 SER B N 1
ATOM 1720 C CA . SER B 1 96 ? 11.281 -6.945 1.151 1 90.75 96 SER B CA 1
ATOM 1721 C C . SER B 1 96 ? 12.453 -7.57 1.898 1 90.75 96 SER B C 1
ATOM 1723 O O . SER B 1 96 ? 13.109 -8.484 1.388 1 90.75 96 SER B O 1
ATOM 1725 N N . SER B 1 97 ? 12.75 -7.129 3.111 1 91.31 97 SER B N 1
ATOM 1726 C CA . SER B 1 97 ? 13.844 -7.688 3.896 1 91.31 97 SER B CA 1
ATOM 1727 C C . SER B 1 97 ? 13.406 -8.945 4.637 1 91.31 97 SER B C 1
ATOM 1729 O O . SER B 1 97 ? 14.234 -9.695 5.152 1 91.31 97 SER B O 1
ATOM 1731 N N . ASP B 1 98 ? 12.141 -9.164 4.766 1 93.25 98 ASP B N 1
ATOM 1732 C CA . ASP B 1 98 ? 11.594 -10.328 5.445 1 93.25 98 ASP B CA 1
ATOM 1733 C C . ASP B 1 98 ? 11.547 -11.539 4.512 1 93.25 98 ASP B C 1
ATOM 1735 O O . ASP B 1 98 ? 10.469 -12.07 4.227 1 93.25 98 ASP B O 1
ATOM 1739 N N . ARG B 1 99 ? 12.648 -12.031 4.164 1 90.69 99 ARG B N 1
ATOM 1740 C CA . ARG B 1 99 ? 12.766 -13.055 3.131 1 90.69 99 ARG B CA 1
ATOM 1741 C C . ARG B 1 99 ? 12.156 -14.375 3.592 1 90.69 99 ARG B C 1
ATOM 1743 O O . ARG B 1 99 ? 11.594 -15.117 2.789 1 90.69 99 ARG B O 1
ATOM 1750 N N . LEU B 1 100 ? 12.227 -14.602 4.824 1 92.06 100 LEU B N 1
ATOM 1751 C CA . LEU B 1 100 ? 11.773 -15.875 5.371 1 92.06 100 LEU B CA 1
ATOM 1752 C C . LEU B 1 100 ? 10.258 -16.016 5.262 1 92.06 100 LEU B C 1
ATOM 1754 O O . LEU B 1 100 ? 9.727 -17.125 5.266 1 92.06 100 LEU B O 1
ATOM 1758 N N . ARG B 1 101 ? 9.57 -14.859 5.105 1 95 101 ARG B N 1
ATOM 1759 C CA . ARG B 1 101 ? 8.117 -14.953 5.078 1 95 101 ARG B CA 1
ATOM 1760 C C . ARG B 1 101 ? 7.559 -14.453 3.75 1 95 101 ARG B C 1
ATOM 1762 O O . ARG B 1 101 ? 6.367 -14.156 3.643 1 95 101 ARG B O 1
ATOM 1769 N N . MET B 1 102 ? 8.414 -14.375 2.736 1 94.06 102 MET B N 1
ATOM 1770 C CA . MET B 1 102 ? 7.957 -13.93 1.423 1 94.06 102 MET B CA 1
ATOM 1771 C C . MET B 1 102 ? 6.91 -14.883 0.859 1 94.06 102 MET B C 1
ATOM 1773 O O . MET B 1 102 ? 5.949 -14.453 0.219 1 94.06 102 MET B O 1
ATOM 1777 N N . VAL B 1 103 ? 7.09 -16.172 1.045 1 94.31 103 VAL B N 1
ATOM 1778 C CA . VAL B 1 103 ? 6.148 -17.172 0.551 1 94.31 103 VAL B CA 1
ATOM 1779 C C . VAL B 1 103 ? 4.789 -16.969 1.223 1 94.31 103 VAL B C 1
ATOM 1781 O O . VAL B 1 103 ? 3.746 -17.094 0.576 1 94.31 103 VAL B O 1
ATOM 1784 N N . VAL B 1 104 ? 4.773 -16.625 2.477 1 96.38 104 VAL B N 1
ATOM 1785 C CA . VAL B 1 104 ? 3.529 -16.391 3.203 1 96.38 104 VAL B CA 1
ATOM 1786 C C . VAL B 1 104 ? 2.832 -15.148 2.637 1 96.38 104 VAL B C 1
ATOM 1788 O O . VAL B 1 104 ? 1.62 -15.164 2.408 1 96.38 104 VAL B O 1
ATOM 1791 N N . ALA B 1 105 ? 3.58 -14.094 2.381 1 96.69 105 ALA B N 1
ATOM 1792 C CA . ALA B 1 105 ? 3.023 -12.891 1.777 1 96.69 105 ALA B CA 1
ATOM 1793 C C . ALA B 1 105 ? 2.379 -13.195 0.429 1 96.69 105 ALA B C 1
ATOM 1795 O O . ALA B 1 105 ? 1.271 -12.734 0.144 1 96.69 105 ALA B O 1
ATOM 1796 N N . LYS B 1 106 ? 3.045 -13.984 -0.353 1 95.31 106 LYS B N 1
ATOM 1797 C CA . LYS B 1 106 ? 2.529 -14.383 -1.66 1 95.31 106 LYS B CA 1
ATOM 1798 C C . LYS B 1 106 ? 1.225 -15.164 -1.521 1 95.31 106 LYS B C 1
ATOM 1800 O O . LYS B 1 106 ? 0.266 -14.914 -2.256 1 95.31 106 LYS B O 1
ATOM 1805 N N . GLU B 1 107 ? 1.198 -16.047 -0.598 1 96.62 107 GLU B N 1
ATOM 1806 C CA . GLU B 1 107 ? 0.004 -16.859 -0.384 1 96.62 107 GLU B CA 1
ATOM 1807 C C . GLU B 1 107 ? -1.173 -16 0.071 1 96.62 107 GLU B C 1
ATOM 1809 O O . GLU B 1 107 ? -2.303 -16.203 -0.379 1 96.62 107 GLU B O 1
ATOM 1814 N N . GLU B 1 108 ? -0.87 -15.078 0.944 1 97.31 108 GLU B N 1
ATOM 1815 C CA . GLU B 1 108 ? -1.924 -14.18 1.398 1 97.31 108 GLU B CA 1
ATOM 1816 C C . GLU B 1 108 ? -2.457 -13.328 0.248 1 97.31 108 GLU B C 1
ATOM 1818 O O . GLU B 1 108 ? -3.664 -13.102 0.146 1 97.31 108 GLU B O 1
ATOM 1823 N N . LEU B 1 109 ? -1.597 -12.883 -0.649 1 95.88 109 LEU B N 1
ATOM 1824 C CA . LEU B 1 109 ? -1.993 -12.102 -1.815 1 95.88 109 LEU B CA 1
ATOM 1825 C C . LEU B 1 109 ? -2.83 -12.938 -2.773 1 95.88 109 LEU B C 1
ATOM 1827 O O . LEU B 1 109 ? -3.832 -12.461 -3.312 1 95.88 109 LEU B O 1
ATOM 1831 N N . ASP B 1 110 ? -2.465 -14.164 -2.93 1 95.38 110 ASP B N 1
ATOM 1832 C CA . ASP B 1 110 ? -3.23 -15.062 -3.787 1 95.38 110 ASP B CA 1
ATOM 1833 C C . ASP B 1 110 ? -4.641 -15.266 -3.244 1 95.38 110 ASP B C 1
ATOM 1835 O O . ASP B 1 110 ? -5.617 -15.211 -3.996 1 95.38 110 ASP B O 1
ATOM 1839 N N . THR B 1 111 ? -4.688 -15.516 -1.969 1 96.5 111 THR B N 1
ATOM 1840 C CA . THR B 1 111 ? -5.98 -15.703 -1.319 1 96.5 111 THR B CA 1
ATOM 1841 C C . THR B 1 111 ? -6.852 -14.461 -1.479 1 96.5 111 THR B C 1
ATOM 1843 O O . THR B 1 111 ? -8.039 -14.562 -1.803 1 96.5 111 THR B O 1
ATOM 1846 N N . LEU B 1 112 ? -6.234 -13.297 -1.305 1 96.81 112 LEU B N 1
ATOM 1847 C CA . LEU B 1 112 ? -6.922 -12.023 -1.426 1 96.81 112 LEU B CA 1
ATOM 1848 C C . LEU B 1 112 ? -7.477 -11.836 -2.832 1 96.81 112 LEU B C 1
ATOM 1850 O O . LEU B 1 112 ? -8.664 -11.555 -3.004 1 96.81 112 LEU B O 1
ATOM 1854 N N . LEU B 1 113 ? -6.691 -12.016 -3.846 1 94.94 113 LEU B N 1
ATOM 1855 C CA . LEU B 1 113 ? -7.027 -11.68 -5.227 1 94.94 113 LEU B CA 1
ATOM 1856 C C . LEU B 1 113 ? -8.016 -12.688 -5.801 1 94.94 113 LEU B C 1
ATOM 1858 O O . LEU B 1 113 ? -8.719 -12.391 -6.773 1 94.94 113 LEU B O 1
ATOM 1862 N N . ASN B 1 114 ? -8.094 -13.805 -5.133 1 94.19 114 ASN B N 1
ATOM 1863 C CA . ASN B 1 114 ? -9.008 -14.836 -5.629 1 94.19 114 ASN B CA 1
ATOM 1864 C C . ASN B 1 114 ? -10.312 -14.859 -4.84 1 94.19 114 ASN B C 1
ATOM 1866 O O . ASN B 1 114 ? -11.211 -15.641 -5.141 1 94.19 114 ASN B O 1
ATOM 1870 N N . HIS B 1 115 ? -10.383 -14.125 -3.838 1 95.25 115 HIS B N 1
ATOM 1871 C CA . HIS B 1 115 ? -11.609 -14.078 -3.043 1 95.25 115 HIS B CA 1
ATOM 1872 C C . HIS B 1 115 ? -12.789 -13.586 -3.871 1 95.25 115 HIS B C 1
ATOM 1874 O O . HIS B 1 115 ? -12.648 -12.648 -4.66 1 95.25 115 HIS B O 1
ATOM 1880 N N . PRO B 1 116 ? -13.969 -14.109 -3.723 1 93.31 116 PRO B N 1
ATOM 1881 C CA . PRO B 1 116 ? -15.133 -13.758 -4.535 1 93.31 116 PRO B CA 1
ATOM 1882 C C . PRO B 1 116 ? -15.508 -12.281 -4.422 1 93.31 116 PRO B C 1
ATOM 1884 O O . PRO B 1 116 ? -15.938 -11.672 -5.406 1 93.31 116 PRO B O 1
ATOM 1887 N N . ASP B 1 117 ? -15.289 -11.727 -3.285 1 93.19 117 ASP B N 1
ATOM 1888 C CA . ASP B 1 117 ? -15.648 -10.328 -3.068 1 93.19 117 ASP B CA 1
ATOM 1889 C C . ASP B 1 117 ? -14.672 -9.391 -3.762 1 93.19 117 ASP B C 1
ATOM 1891 O O . ASP B 1 117 ? -14.914 -8.188 -3.857 1 93.19 117 ASP B O 1
ATOM 1895 N N . ILE B 1 118 ? -13.523 -9.867 -4.254 1 92.38 118 ILE B N 1
ATOM 1896 C CA . ILE B 1 118 ? -12.516 -9.07 -4.941 1 92.38 118 ILE B CA 1
ATOM 1897 C C . ILE B 1 118 ? -12.492 -9.422 -6.426 1 92.38 118 ILE B C 1
ATOM 1899 O O . ILE B 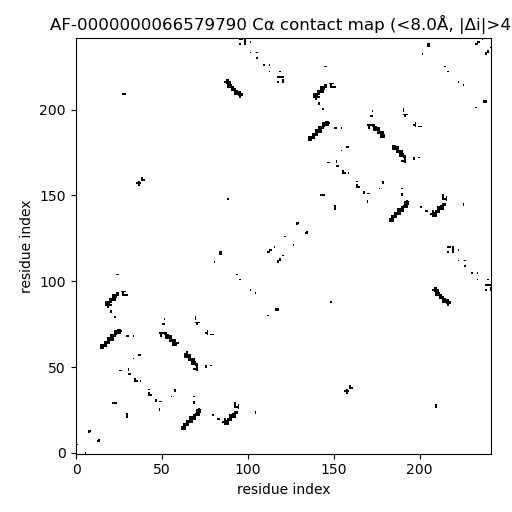1 118 ? -12.484 -8.531 -7.281 1 92.38 118 ILE B O 1
ATOM 1903 N N . LYS B 1 119 ? -12.523 -10.688 -6.711 1 84.31 119 LYS B N 1
ATOM 1904 C CA . LYS B 1 119 ? -12.414 -11.195 -8.078 1 84.31 119 LYS B CA 1
ATOM 1905 C C . LYS B 1 119 ? -13.703 -10.945 -8.859 1 84.31 119 LYS B C 1
ATOM 1907 O O . LYS B 1 119 ? -13.664 -10.688 -10.062 1 84.31 119 LYS B O 1
ATOM 1912 N N . HIS B 1 120 ? -14.945 -11.047 -8.258 1 72.88 120 HIS B N 1
ATOM 1913 C CA . HIS B 1 120 ? -16.219 -11 -8.953 1 72.88 120 HIS B CA 1
ATOM 1914 C C . HIS B 1 120 ? -17.047 -9.789 -8.508 1 72.88 120 HIS B C 1
ATOM 1916 O O . HIS B 1 120 ? -18.281 -9.82 -8.578 1 72.88 120 HIS B O 1
ATOM 1922 N N . ARG B 1 121 ? -16.344 -8.727 -8.25 1 62.5 121 ARG B N 1
ATOM 1923 C CA . ARG B 1 121 ? -17.172 -7.574 -7.891 1 62.5 121 ARG B CA 1
ATOM 1924 C C . ARG B 1 121 ? -17.875 -7.004 -9.117 1 62.5 121 ARG B C 1
ATOM 1926 O O . ARG B 1 121 ? -17.359 -7.078 -10.227 1 62.5 121 ARG B O 1
#